Protein AF-A0A519ZWR8-F1 (afdb_monomer_lite)

Structure (mmCIF, N/CA/C/O backbone):
data_AF-A0A519ZWR8-F1
#
_entry.id   AF-A0A519ZWR8-F1
#
loop_
_atom_site.group_PDB
_atom_site.id
_atom_site.type_symbol
_atom_site.label_atom_id
_atom_site.label_alt_id
_atom_site.label_comp_id
_atom_site.label_asym_id
_atom_site.label_entity_id
_atom_site.label_seq_id
_atom_site.pdbx_PDB_ins_code
_atom_site.Cartn_x
_atom_site.Cartn_y
_atom_site.Cartn_z
_atom_site.occupancy
_atom_site.B_iso_or_equiv
_atom_site.auth_seq_id
_atom_site.auth_comp_id
_atom_site.auth_asym_id
_atom_site.auth_atom_id
_atom_site.pdbx_PDB_model_num
ATOM 1 N N . MET A 1 1 ? 26.045 -20.992 -7.663 1.00 55.59 1 MET A N 1
ATOM 2 C CA . MET A 1 1 ? 26.196 -19.568 -7.277 1.00 55.59 1 MET A CA 1
ATOM 3 C C . MET A 1 1 ? 25.706 -18.660 -8.406 1.00 55.59 1 MET A C 1
ATOM 5 O O . MET A 1 1 ? 26.189 -17.543 -8.560 1.00 55.59 1 MET A O 1
ATOM 9 N N . ASP A 1 2 ? 24.726 -19.117 -9.187 1.00 72.12 2 ASP A N 1
ATOM 10 C CA . ASP A 1 2 ? 24.223 -18.344 -10.318 1.00 72.12 2 ASP A CA 1
ATOM 11 C C . ASP A 1 2 ? 23.382 -17.183 -9.780 1.00 72.12 2 ASP A C 1
ATOM 13 O O . ASP A 1 2 ? 22.627 -17.352 -8.825 1.00 72.12 2 ASP A O 1
ATOM 17 N N . GLY A 1 3 ? 23.575 -15.988 -10.337 1.00 85.38 3 GLY A N 1
ATOM 18 C CA . GLY A 1 3 ? 22.871 -14.774 -9.916 1.00 85.38 3 GLY A CA 1
ATOM 19 C C . GLY A 1 3 ? 23.547 -13.949 -8.815 1.00 85.38 3 GLY A C 1
ATOM 20 O O . GLY A 1 3 ? 23.213 -12.778 -8.696 1.00 85.38 3 GLY A O 1
ATOM 21 N N . LEU A 1 4 ? 24.554 -14.466 -8.090 1.00 93.31 4 LEU A N 1
ATOM 22 C CA . LEU A 1 4 ? 25.198 -13.724 -6.984 1.00 93.31 4 LEU A CA 1
ATOM 23 C C . LEU A 1 4 ? 25.781 -12.370 -7.427 1.00 93.31 4 LEU A C 1
ATOM 25 O O . LEU A 1 4 ? 25.628 -11.368 -6.736 1.00 93.31 4 LEU A O 1
ATOM 29 N N . ILE A 1 5 ? 26.425 -12.332 -8.599 1.00 96.56 5 ILE A N 1
ATOM 30 C CA . ILE A 1 5 ? 26.967 -11.088 -9.166 1.00 96.56 5 ILE A CA 1
ATOM 31 C C . ILE A 1 5 ? 25.835 -10.093 -9.447 1.00 96.56 5 ILE A C 1
ATOM 33 O O . ILE A 1 5 ? 25.962 -8.920 -9.112 1.00 96.56 5 ILE A O 1
ATOM 37 N N . PHE A 1 6 ? 24.730 -10.563 -10.033 1.00 97.50 6 PHE A N 1
ATOM 38 C CA . PHE A 1 6 ? 23.581 -9.718 -10.341 1.00 97.50 6 PHE A CA 1
ATOM 39 C C . PHE A 1 6 ? 22.963 -9.147 -9.065 1.00 97.50 6 PHE A C 1
ATOM 41 O O . PHE A 1 6 ? 22.801 -7.935 -8.965 1.00 97.50 6 PHE A O 1
ATOM 48 N N . THR A 1 7 ? 22.713 -9.997 -8.066 1.00 96.94 7 THR A N 1
ATOM 49 C CA . THR A 1 7 ? 22.191 -9.582 -6.760 1.00 96.94 7 THR A CA 1
ATOM 50 C C . THR A 1 7 ? 23.096 -8.545 -6.101 1.00 96.94 7 THR A C 1
ATOM 52 O O . THR A 1 7 ? 22.607 -7.515 -5.665 1.00 96.94 7 THR A O 1
ATOM 55 N N . ASN A 1 8 ? 24.419 -8.733 -6.099 1.00 97.88 8 ASN A N 1
ATOM 56 C CA . ASN A 1 8 ? 25.327 -7.746 -5.506 1.00 97.88 8 ASN A CA 1
ATOM 57 C C . ASN A 1 8 ? 25.254 -6.377 -6.198 1.00 97.88 8 ASN A C 1
ATOM 59 O O . ASN A 1 8 ? 25.349 -5.352 -5.529 1.00 97.88 8 ASN A O 1
ATOM 63 N N . VAL A 1 9 ? 25.092 -6.342 -7.525 1.00 98.38 9 VAL A N 1
ATOM 64 C CA . VAL A 1 9 ? 24.930 -5.071 -8.246 1.00 98.38 9 VAL A CA 1
ATOM 65 C C . VAL A 1 9 ? 23.550 -4.460 -7.994 1.00 98.38 9 VAL A C 1
ATOM 67 O O . VAL A 1 9 ? 23.476 -3.248 -7.817 1.00 98.38 9 VAL A O 1
ATOM 70 N N . HIS A 1 10 ? 22.485 -5.264 -7.915 1.00 98.25 10 HIS A N 1
ATOM 71 C CA . HIS A 1 10 ? 21.140 -4.814 -7.517 1.00 98.25 10 HIS A CA 1
ATOM 72 C C . HIS A 1 10 ? 21.173 -4.124 -6.149 1.00 98.25 10 HIS A C 1
ATOM 74 O O . HIS A 1 10 ? 20.810 -2.955 -6.035 1.00 98.25 10 HIS A O 1
ATOM 80 N N . GLU A 1 11 ? 21.722 -4.795 -5.136 1.00 97.75 11 GLU A N 1
ATOM 81 C CA . GLU A 1 11 ? 21.858 -4.224 -3.791 1.00 97.75 11 GLU A CA 1
ATOM 82 C C . GLU A 1 11 ? 22.776 -2.996 -3.777 1.00 97.75 11 GLU A C 1
ATOM 84 O O . GLU A 1 11 ? 22.524 -2.024 -3.064 1.00 97.75 11 GLU A O 1
ATOM 89 N N . TYR A 1 12 ? 23.825 -2.980 -4.605 1.00 98.06 12 TYR A N 1
ATOM 90 C CA . TYR A 1 12 ? 24.669 -1.798 -4.747 1.00 98.06 12 TYR A CA 1
ATOM 91 C C . TYR A 1 12 ? 23.888 -0.599 -5.297 1.00 98.06 12 TYR A C 1
ATOM 93 O O . TYR A 1 12 ? 24.076 0.510 -4.799 1.00 98.06 12 TYR A O 1
ATOM 101 N N . VAL A 1 13 ? 22.978 -0.785 -6.258 1.00 98.25 13 VAL A N 1
ATOM 102 C CA . VAL A 1 13 ? 22.126 0.309 -6.756 1.00 98.25 13 VAL A CA 1
ATOM 103 C C . VAL A 1 13 ? 21.272 0.906 -5.634 1.00 98.25 13 VAL A C 1
ATOM 105 O O . VAL A 1 13 ? 21.166 2.131 -5.557 1.00 98.25 13 VAL A O 1
ATOM 108 N N . HIS A 1 14 ? 20.743 0.091 -4.717 1.00 97.81 14 HIS A N 1
ATOM 109 C CA . HIS A 1 14 ? 20.006 0.595 -3.552 1.00 97.81 14 HIS A CA 1
ATOM 110 C C . HIS A 1 14 ? 20.842 1.531 -2.672 1.00 97.81 14 HIS A C 1
ATOM 112 O O . HIS A 1 14 ? 20.313 2.511 -2.153 1.00 97.81 14 HIS A O 1
ATOM 118 N N . THR A 1 15 ? 22.157 1.311 -2.563 1.00 96.88 15 THR A N 1
ATOM 119 C CA . THR A 1 15 ? 23.053 2.221 -1.817 1.00 96.88 15 THR A CA 1
ATOM 120 C C . THR A 1 15 ? 23.235 3.588 -2.478 1.00 96.88 15 THR A C 1
ATOM 122 O O . THR A 1 15 ? 23.729 4.516 -1.842 1.00 96.88 15 THR A O 1
ATOM 125 N N . GLN A 1 16 ? 22.867 3.710 -3.754 1.00 97.31 16 GLN A N 1
ATOM 126 C CA . GLN A 1 16 ? 22.946 4.960 -4.502 1.00 97.31 16 GLN A CA 1
ATOM 127 C C . GLN A 1 16 ? 21.620 5.735 -4.457 1.00 97.31 16 GLN A C 1
ATOM 129 O O . GLN A 1 16 ? 21.624 6.951 -4.634 1.00 97.31 16 GLN A O 1
ATOM 134 N N . GLN A 1 17 ? 20.491 5.060 -4.213 1.00 96.31 17 GLN A N 1
ATOM 135 C CA . GLN A 1 17 ? 19.174 5.692 -4.103 1.00 96.31 17 GLN A CA 1
ATOM 136 C C . GLN A 1 17 ? 19.043 6.511 -2.808 1.00 96.31 17 GLN A C 1
ATOM 138 O O . GLN A 1 17 ? 19.613 6.174 -1.772 1.00 96.31 17 GLN A O 1
ATOM 143 N N . LYS A 1 18 ? 18.234 7.579 -2.837 1.00 92.56 18 LYS A N 1
ATOM 144 C CA . LYS A 1 18 ? 17.991 8.444 -1.661 1.00 92.56 18 LYS A CA 1
ATOM 145 C C . LYS A 1 18 ? 17.280 7.749 -0.495 1.00 92.56 18 LYS A C 1
ATOM 147 O O . LYS A 1 18 ? 17.370 8.210 0.639 1.00 92.56 18 LYS A O 1
ATOM 152 N N . THR A 1 19 ? 16.538 6.683 -0.774 1.00 91.06 19 THR A N 1
ATOM 153 C CA . THR A 1 19 ? 15.853 5.844 0.212 1.00 91.06 19 THR A CA 1
ATOM 154 C C . THR A 1 19 ? 15.776 4.417 -0.317 1.00 91.06 19 THR A C 1
ATOM 156 O O . THR A 1 19 ? 15.793 4.203 -1.527 1.00 91.06 19 THR A O 1
ATOM 159 N N . THR A 1 20 ? 15.647 3.452 0.587 1.00 87.44 20 THR A N 1
ATOM 160 C CA . THR A 1 20 ? 15.378 2.039 0.279 1.00 87.44 20 THR A CA 1
ATOM 161 C C . THR A 1 20 ? 13.999 1.585 0.766 1.00 87.44 20 THR A C 1
ATOM 163 O O . THR A 1 20 ? 13.600 0.446 0.531 1.00 87.44 20 THR A O 1
ATOM 166 N N . ILE A 1 21 ? 13.257 2.477 1.433 1.00 89.44 21 ILE A N 1
ATOM 167 C CA . ILE A 1 21 ? 11.946 2.201 2.024 1.00 89.44 21 ILE A CA 1
ATOM 168 C C . ILE A 1 21 ? 10.908 3.116 1.377 1.00 89.44 21 ILE A C 1
ATOM 170 O O . ILE A 1 21 ? 11.025 4.346 1.443 1.00 89.44 21 ILE A O 1
ATOM 174 N N . GLY A 1 22 ? 9.893 2.508 0.766 1.00 91.00 22 GLY A N 1
ATOM 175 C CA . GLY A 1 22 ? 8.743 3.187 0.183 1.00 91.00 22 GLY A CA 1
ATOM 176 C C . GLY A 1 22 ? 7.509 3.173 1.086 1.00 91.00 22 GLY A C 1
ATOM 177 O O . GLY A 1 22 ? 7.164 2.151 1.675 1.00 91.00 22 GLY A O 1
ATOM 178 N N . ASN A 1 23 ? 6.798 4.301 1.142 1.00 90.38 23 ASN A N 1
ATOM 179 C CA . ASN A 1 23 ? 5.572 4.449 1.941 1.00 90.38 23 ASN A CA 1
ATOM 180 C C . ASN A 1 23 ? 4.336 3.764 1.325 1.00 90.38 23 ASN A C 1
ATOM 182 O O . ASN A 1 23 ? 3.369 3.475 2.028 1.00 90.38 23 ASN A O 1
ATOM 186 N N . THR A 1 24 ? 4.352 3.520 0.013 1.00 95.00 24 THR A N 1
ATOM 187 C CA . THR A 1 24 ? 3.265 2.862 -0.727 1.00 95.00 24 THR A CA 1
ATOM 188 C C . THR A 1 24 ? 3.807 1.725 -1.576 1.00 95.00 24 THR A C 1
ATOM 190 O O . THR A 1 24 ? 5.002 1.690 -1.891 1.00 95.00 24 THR A O 1
ATOM 193 N N . LEU A 1 25 ? 2.925 0.817 -1.993 1.00 97.12 25 LEU A N 1
ATOM 194 C CA . LEU A 1 25 ? 3.266 -0.264 -2.909 1.00 97.12 25 LEU A CA 1
ATOM 195 C C . LEU A 1 25 ? 3.928 0.259 -4.185 1.00 97.12 25 LEU A C 1
ATOM 197 O O . LEU A 1 25 ? 4.975 -0.252 -4.575 1.00 97.12 25 LEU A O 1
ATOM 201 N N . LEU A 1 26 ? 3.369 1.301 -4.801 1.00 98.12 26 LEU A N 1
ATOM 202 C CA . LEU A 1 26 ? 3.938 1.921 -5.995 1.00 98.12 26 LEU A CA 1
ATOM 203 C C . LEU A 1 26 ? 5.363 2.416 -5.742 1.00 98.12 26 LEU A C 1
ATOM 205 O O . LEU A 1 26 ? 6.251 2.150 -6.547 1.00 98.12 26 LEU A O 1
ATOM 209 N N . THR A 1 27 ? 5.595 3.078 -4.609 1.00 97.75 27 THR A N 1
ATOM 210 C CA . THR A 1 27 ? 6.921 3.567 -4.224 1.00 97.75 27 THR A CA 1
ATOM 211 C C . THR A 1 27 ? 7.937 2.431 -4.119 1.00 97.75 27 THR A C 1
ATOM 213 O O . THR A 1 27 ? 8.984 2.489 -4.765 1.00 97.75 27 THR A O 1
ATOM 216 N N . GLN A 1 28 ? 7.624 1.391 -3.338 1.00 98.00 28 GLN A N 1
ATOM 217 C CA . GLN A 1 28 ? 8.543 0.269 -3.124 1.00 98.00 28 GLN A CA 1
ATOM 218 C C . GLN A 1 28 ? 8.824 -0.473 -4.433 1.00 98.00 28 GLN A C 1
ATOM 220 O O . GLN A 1 28 ? 9.959 -0.830 -4.726 1.00 98.00 28 GLN A O 1
ATOM 225 N N . VAL A 1 29 ? 7.798 -0.661 -5.259 1.00 98.44 29 VAL A N 1
ATOM 226 C CA . VAL A 1 29 ? 7.923 -1.350 -6.541 1.00 98.44 29 VAL A CA 1
ATOM 227 C C . VAL A 1 29 ? 8.843 -0.600 -7.504 1.00 98.44 29 VAL A C 1
ATOM 229 O O . VAL A 1 29 ? 9.681 -1.229 -8.145 1.00 98.44 29 VAL A O 1
ATOM 232 N N . VAL A 1 30 ? 8.748 0.729 -7.602 1.00 98.50 30 VAL A N 1
ATOM 233 C CA . VAL A 1 30 ? 9.652 1.495 -8.477 1.00 98.50 30 VAL A CA 1
ATOM 234 C C . VAL A 1 30 ? 11.088 1.489 -7.939 1.00 98.50 30 VAL A C 1
ATOM 236 O O . VAL A 1 30 ? 12.010 1.367 -8.742 1.00 98.50 30 VAL A O 1
ATOM 239 N N . LEU A 1 31 ? 11.293 1.538 -6.615 1.00 98.00 31 LEU A N 1
ATOM 240 C CA . LEU A 1 31 ? 12.623 1.395 -6.000 1.00 98.00 31 LEU A CA 1
ATOM 241 C C . LEU A 1 31 ? 13.314 0.092 -6.430 1.00 98.00 31 LEU A C 1
ATOM 243 O O . LEU A 1 31 ? 14.430 0.137 -6.951 1.00 98.00 31 LEU A O 1
ATOM 247 N N . GLU A 1 32 ? 12.626 -1.040 -6.263 1.00 98.38 32 GLU A N 1
ATOM 248 C CA . GLU A 1 32 ? 13.102 -2.372 -6.671 1.00 98.38 32 GLU A CA 1
ATOM 249 C C . GLU A 1 32 ? 13.310 -2.456 -8.189 1.00 98.38 32 GLU A C 1
ATOM 251 O O . GLU A 1 32 ? 14.299 -3.004 -8.673 1.00 98.38 32 GLU A O 1
ATOM 256 N N . GLY A 1 33 ? 12.406 -1.849 -8.960 1.00 98.50 33 GLY A N 1
ATOM 257 C CA . GLY A 1 33 ? 12.487 -1.792 -10.416 1.00 98.50 33 GLY A CA 1
ATOM 258 C C . GLY A 1 33 ? 13.715 -1.059 -10.951 1.00 98.50 33 GLY A C 1
ATOM 259 O O . GLY A 1 33 ? 14.295 -1.479 -11.955 1.00 98.50 33 GLY A O 1
ATOM 260 N N . VAL A 1 34 ? 14.121 0.027 -10.290 1.00 98.62 34 VAL A N 1
ATOM 261 C CA . VAL A 1 34 ? 15.342 0.765 -10.634 1.00 98.62 34 VAL A CA 1
ATOM 262 C C . VAL A 1 34 ? 16.578 -0.075 -10.347 1.00 98.62 34 VAL A C 1
ATOM 264 O O . VAL A 1 34 ? 17.445 -0.165 -11.217 1.00 98.62 34 VAL A O 1
ATOM 267 N N . ALA A 1 35 ? 16.654 -0.714 -9.180 1.00 98.50 35 ALA A N 1
ATOM 268 C CA . ALA A 1 35 ? 17.772 -1.589 -8.841 1.00 98.50 35 ALA A CA 1
ATOM 269 C C . ALA A 1 35 ? 17.920 -2.741 -9.844 1.00 98.50 35 ALA A C 1
ATOM 271 O O . ALA A 1 35 ? 19.002 -2.936 -10.408 1.00 98.50 35 ALA A O 1
ATOM 272 N N . GLU A 1 36 ? 16.807 -3.387 -10.186 1.00 98.56 36 GLU A N 1
ATOM 273 C CA . GLU A 1 36 ? 16.766 -4.491 -11.141 1.00 98.56 36 GLU A CA 1
ATOM 274 C C . GLU A 1 36 ? 17.220 -4.049 -12.546 1.00 98.56 36 GLU A C 1
ATOM 276 O O . GLU A 1 36 ? 18.077 -4.677 -13.176 1.00 98.56 36 GLU A O 1
ATOM 281 N N . LEU A 1 37 ? 16.677 -2.934 -13.052 1.00 98.69 37 LEU A N 1
ATOM 282 C CA . LEU A 1 37 ? 17.008 -2.431 -14.386 1.00 98.69 37 LEU A CA 1
ATOM 283 C C . LEU A 1 37 ? 18.459 -1.953 -14.476 1.00 98.69 37 LEU A C 1
ATOM 285 O O . LEU A 1 37 ? 19.142 -2.228 -15.467 1.00 98.69 37 LEU A O 1
ATOM 289 N N . LEU A 1 38 ? 18.931 -1.188 -13.491 1.00 98.62 38 LEU A N 1
ATOM 290 C CA . LEU A 1 38 ? 20.277 -0.623 -13.530 1.00 98.62 38 LEU A CA 1
ATOM 291 C C . LEU A 1 38 ? 21.347 -1.699 -13.338 1.00 98.62 38 LEU A C 1
ATOM 293 O O . LEU A 1 38 ? 22.398 -1.596 -13.975 1.00 98.62 38 LEU A O 1
ATOM 297 N N . ALA A 1 39 ? 21.064 -2.765 -12.583 1.00 98.56 39 ALA A N 1
ATOM 298 C CA . ALA A 1 39 ? 21.919 -3.948 -12.536 1.00 98.56 39 ALA A CA 1
ATOM 299 C C . ALA A 1 39 ? 22.045 -4.617 -13.915 1.00 98.56 39 ALA A C 1
ATOM 301 O O . ALA A 1 39 ? 23.164 -4.863 -14.375 1.00 98.56 39 ALA A O 1
ATOM 302 N N . GLU A 1 40 ? 20.930 -4.808 -14.633 1.00 98.06 40 GLU A N 1
ATOM 303 C CA . GLU A 1 40 ? 20.940 -5.309 -16.017 1.00 98.06 40 GLU A CA 1
ATOM 304 C C . GLU A 1 40 ? 21.788 -4.413 -16.938 1.00 98.06 40 GLU A C 1
ATOM 306 O O . GLU A 1 40 ? 22.595 -4.915 -17.727 1.00 98.06 40 GLU A O 1
ATOM 311 N N . LYS A 1 41 ? 21.653 -3.081 -16.847 1.00 98.06 41 LYS A N 1
ATOM 312 C CA . LYS A 1 41 ? 22.417 -2.158 -17.710 1.00 98.06 41 LYS A CA 1
ATOM 313 C C . LYS A 1 41 ? 23.902 -2.115 -17.368 1.00 98.06 41 LYS A C 1
ATOM 315 O O . LYS A 1 41 ? 24.719 -2.041 -18.287 1.00 98.06 41 LYS A O 1
ATOM 320 N N . ALA A 1 42 ? 24.254 -2.172 -16.088 1.00 98.00 42 ALA A N 1
ATOM 321 C CA . ALA A 1 42 ? 25.641 -2.161 -15.637 1.00 98.00 42 ALA A CA 1
ATOM 322 C C . ALA A 1 42 ? 26.378 -3.446 -16.039 1.00 98.00 42 ALA A C 1
ATOM 324 O O . ALA A 1 42 ? 27.491 -3.385 -16.562 1.00 98.00 42 ALA A O 1
ATOM 325 N N . LEU A 1 43 ? 25.738 -4.602 -15.845 1.00 97.62 43 LEU A N 1
ATOM 326 C CA . LEU A 1 43 ? 26.332 -5.910 -16.125 1.00 97.62 43 LEU A CA 1
ATOM 327 C C . LEU A 1 43 ? 26.185 -6.352 -17.584 1.00 97.62 43 LEU A C 1
ATOM 329 O O . LEU A 1 43 ? 26.900 -7.253 -18.015 1.00 97.62 43 LEU A O 1
ATOM 333 N N . LYS A 1 44 ? 25.288 -5.721 -18.353 1.00 97.25 44 LYS A N 1
ATOM 334 C CA . LYS A 1 44 ? 24.941 -6.103 -19.734 1.00 97.25 44 LYS A CA 1
ATOM 335 C C . LYS A 1 44 ? 24.446 -7.552 -19.839 1.00 97.25 44 LYS A C 1
ATOM 337 O O . LYS A 1 44 ? 24.708 -8.232 -20.829 1.00 97.25 44 LYS A O 1
ATOM 342 N N . VAL A 1 45 ? 23.715 -8.009 -18.826 1.00 96.19 45 VAL A N 1
ATOM 343 C CA . VAL A 1 45 ? 23.080 -9.333 -18.770 1.00 96.19 45 VAL A CA 1
ATOM 344 C C . VAL A 1 45 ? 21.622 -9.169 -18.387 1.00 96.19 45 VAL A C 1
ATOM 346 O O . VAL A 1 45 ? 21.301 -8.293 -17.591 1.00 96.19 45 VAL A O 1
ATOM 349 N N . SER A 1 46 ? 20.745 -10.014 -18.924 1.00 95.44 46 SER A N 1
ATOM 350 C CA . SER A 1 46 ? 19.346 -10.037 -18.497 1.00 95.44 46 SER A CA 1
ATOM 351 C C . SER A 1 46 ? 19.224 -10.389 -17.018 1.00 95.44 46 SER A C 1
ATOM 353 O O . SER A 1 46 ? 20.016 -11.178 -16.497 1.00 95.44 46 SER A O 1
ATOM 355 N N . SER A 1 47 ? 18.196 -9.841 -16.373 1.00 96.56 47 SER A N 1
ATOM 356 C CA . SER A 1 47 ? 17.826 -10.248 -15.022 1.00 96.56 47 SER A CA 1
ATOM 357 C C . SER A 1 47 ? 17.660 -11.778 -14.922 1.00 96.56 47 SER A C 1
ATOM 359 O O . SER A 1 47 ? 16.943 -12.366 -15.740 1.00 96.56 47 SER A O 1
ATOM 361 N N . PRO A 1 48 ? 18.288 -12.436 -13.927 1.00 96.19 48 PRO A N 1
ATOM 362 C CA . PRO A 1 48 ? 18.095 -13.860 -13.661 1.00 96.19 48 PRO A CA 1
ATOM 363 C C . PRO A 1 48 ? 16.768 -14.144 -12.939 1.00 96.19 48 PRO A C 1
ATOM 365 O O . PRO A 1 48 ? 16.399 -15.306 -12.762 1.00 96.19 48 PRO A O 1
ATOM 368 N N . ASN A 1 49 ? 16.058 -13.103 -12.499 1.00 95.88 49 ASN A N 1
ATOM 369 C CA . ASN A 1 49 ? 14.862 -13.220 -11.686 1.00 95.88 49 ASN A CA 1
ATOM 370 C C . ASN A 1 49 ? 13.659 -13.671 -12.545 1.00 95.88 49 ASN A C 1
ATOM 372 O O . ASN A 1 49 ? 13.237 -12.953 -13.461 1.00 95.88 49 ASN A O 1
ATOM 376 N N . PRO A 1 50 ? 13.057 -14.849 -12.273 1.00 96.81 50 PRO A N 1
ATOM 377 C CA . PRO A 1 50 ? 12.046 -15.449 -13.148 1.00 96.81 50 PRO A CA 1
ATOM 378 C C . PRO A 1 50 ? 10.772 -14.606 -13.272 1.00 96.81 50 PRO A C 1
ATOM 380 O O . PRO A 1 50 ? 10.108 -14.637 -14.312 1.00 96.81 50 PRO A O 1
ATOM 383 N N . GLN A 1 51 ? 10.441 -13.821 -12.244 1.00 97.44 51 GLN A N 1
ATOM 384 C CA . GLN A 1 51 ? 9.300 -12.912 -12.256 1.00 97.44 51 GLN A CA 1
ATOM 385 C C . GLN A 1 51 ? 9.403 -11.850 -13.359 1.00 97.44 51 GLN A C 1
ATOM 387 O O . GLN A 1 51 ? 8.370 -11.452 -13.894 1.00 97.44 51 GLN A O 1
ATOM 392 N N . ILE A 1 52 ? 10.616 -11.442 -13.762 1.00 98.31 52 ILE A N 1
ATOM 393 C CA . ILE A 1 52 ? 10.819 -10.443 -14.821 1.00 98.31 52 ILE A CA 1
ATOM 394 C C . ILE A 1 52 ? 10.400 -11.015 -16.178 1.00 98.31 52 ILE A C 1
ATOM 396 O O . ILE A 1 52 ? 9.576 -10.427 -16.880 1.00 98.31 52 ILE A O 1
ATOM 400 N N . ALA A 1 53 ? 10.907 -12.199 -16.533 1.00 97.94 53 ALA A N 1
ATOM 401 C CA . ALA A 1 53 ? 10.553 -12.870 -17.784 1.00 97.94 53 ALA A CA 1
ATOM 402 C C . ALA A 1 53 ? 9.071 -13.279 -17.819 1.00 97.94 53 ALA A C 1
ATOM 404 O O . ALA A 1 53 ? 8.390 -13.072 -18.826 1.00 97.94 53 ALA A O 1
ATOM 405 N N . PHE A 1 54 ? 8.550 -13.809 -16.708 1.00 98.50 54 PHE A N 1
ATOM 406 C CA . PHE A 1 54 ? 7.133 -14.152 -16.575 1.00 98.50 54 PHE A CA 1
ATOM 407 C C . PHE A 1 54 ? 6.237 -12.928 -16.775 1.00 98.50 54 PHE A C 1
ATOM 409 O O . PHE A 1 54 ? 5.243 -12.986 -17.507 1.00 98.50 54 PHE A O 1
ATOM 416 N N . GLY A 1 55 ? 6.602 -11.812 -16.146 1.00 98.19 55 GLY A N 1
ATOM 417 C CA . GLY A 1 55 ? 5.843 -10.580 -16.206 1.00 98.19 55 GLY A CA 1
ATOM 418 C C . GLY A 1 55 ? 5.739 -10.016 -17.615 1.00 98.19 55 GLY A C 1
ATOM 419 O O . GLY A 1 55 ? 4.636 -9.679 -18.040 1.00 98.19 55 GLY A O 1
ATOM 420 N N . LYS A 1 56 ? 6.831 -10.040 -18.393 1.00 98.00 56 LYS A N 1
ATOM 421 C CA . LYS A 1 56 ? 6.835 -9.590 -19.799 1.00 98.00 56 LYS A CA 1
ATOM 422 C C . LYS A 1 56 ? 5.781 -10.313 -20.649 1.00 98.00 56 LYS A C 1
ATOM 424 O O . LYS A 1 56 ? 5.162 -9.702 -21.515 1.00 98.00 56 LYS A O 1
ATOM 429 N N . VAL A 1 57 ? 5.530 -11.597 -20.379 1.00 98.25 57 VAL A N 1
ATOM 430 C CA . VAL A 1 57 ? 4.521 -12.411 -21.087 1.00 98.25 57 VAL A CA 1
ATOM 431 C C . VAL A 1 57 ? 3.096 -12.147 -20.583 1.00 98.25 57 VAL A C 1
ATOM 433 O O . VAL A 1 57 ? 2.126 -12.333 -21.320 1.00 98.25 57 VAL A O 1
ATOM 436 N N . LYS A 1 58 ? 2.938 -11.741 -19.320 1.00 98.19 58 LYS A N 1
ATOM 437 C CA . LYS A 1 58 ? 1.640 -11.600 -18.634 1.00 98.19 58 LYS A CA 1
ATOM 438 C C . LYS A 1 58 ? 1.287 -10.151 -18.277 1.00 98.19 58 LYS A C 1
ATOM 440 O O . LYS A 1 58 ? 0.356 -9.940 -17.497 1.00 98.19 58 LYS A O 1
ATOM 445 N N . ASP A 1 59 ? 1.977 -9.181 -18.877 1.00 98.31 59 ASP A N 1
ATOM 446 C CA . ASP A 1 59 ? 1.954 -7.761 -18.507 1.00 98.31 59 ASP A CA 1
ATOM 447 C C . ASP A 1 59 ? 0.540 -7.213 -18.321 1.00 98.31 59 ASP A C 1
ATOM 449 O O . ASP A 1 59 ? 0.204 -6.727 -17.248 1.00 98.31 59 ASP A O 1
ATOM 453 N N . ALA A 1 60 ? -0.328 -7.391 -19.322 1.00 98.00 60 ALA A N 1
ATOM 454 C CA . ALA A 1 60 ? -1.683 -6.850 -19.290 1.00 98.00 60 ALA A CA 1
ATOM 455 C C . ALA A 1 60 ? -2.495 -7.325 -18.070 1.00 98.00 60 ALA A C 1
ATOM 457 O O . ALA A 1 60 ? -3.195 -6.527 -17.448 1.00 98.00 60 ALA A O 1
ATOM 458 N N . LYS A 1 61 ? -2.385 -8.610 -17.695 1.00 97.94 61 LYS A N 1
ATOM 459 C CA . LYS A 1 61 ? -3.112 -9.163 -16.540 1.00 97.94 61 LYS A CA 1
ATOM 460 C C . LYS A 1 61 ? -2.516 -8.663 -15.223 1.00 97.94 61 LYS A C 1
ATOM 462 O O . LYS A 1 61 ? -3.258 -8.310 -14.312 1.00 97.94 61 LYS A O 1
ATOM 467 N N . ILE A 1 62 ? -1.188 -8.638 -15.132 1.00 98.44 62 ILE A N 1
ATOM 468 C CA . ILE A 1 62 ? -0.466 -8.193 -13.934 1.00 98.44 62 ILE A CA 1
ATOM 469 C C . ILE A 1 62 ? -0.745 -6.714 -13.682 1.00 98.44 62 ILE A C 1
ATOM 471 O O . ILE A 1 62 ? -1.169 -6.345 -12.592 1.00 98.44 62 ILE A O 1
ATOM 475 N N . LYS A 1 63 ? -0.606 -5.881 -14.711 1.00 98.25 63 LYS A N 1
ATOM 476 C CA . LYS A 1 63 ? -0.877 -4.449 -14.646 1.00 98.25 63 LYS A CA 1
ATOM 477 C C . LYS A 1 63 ? -2.310 -4.157 -14.196 1.00 98.25 63 LYS A C 1
ATOM 479 O O . LYS A 1 63 ? -2.494 -3.373 -13.275 1.00 98.25 63 LYS A O 1
ATOM 484 N N . ALA A 1 64 ? -3.312 -4.836 -14.760 1.00 96.94 64 ALA A N 1
ATOM 485 C CA . ALA A 1 64 ? -4.711 -4.655 -14.357 1.00 96.94 64 ALA A CA 1
ATOM 486 C C . ALA A 1 64 ? -4.983 -5.044 -12.888 1.00 96.94 64 ALA A C 1
ATOM 488 O O . ALA A 1 64 ? -5.866 -4.482 -12.238 1.00 96.94 64 ALA A O 1
ATOM 489 N N . ALA A 1 65 ? -4.244 -6.013 -12.339 1.00 96.06 65 ALA A N 1
ATOM 490 C CA . ALA A 1 65 ? -4.310 -6.308 -10.912 1.00 96.06 65 ALA A CA 1
ATOM 491 C C . ALA A 1 65 ? -3.603 -5.237 -10.077 1.00 96.06 65 ALA A C 1
ATOM 493 O O . ALA A 1 65 ? -4.175 -4.754 -9.104 1.00 96.06 65 ALA A O 1
ATOM 494 N N . PHE A 1 66 ? -2.416 -4.811 -10.503 1.00 97.69 66 PHE A N 1
ATOM 495 C CA . PHE A 1 66 ? -1.604 -3.825 -9.799 1.00 97.69 66 PHE A CA 1
ATOM 496 C C . PHE A 1 66 ? -2.291 -2.463 -9.676 1.00 97.69 66 PHE A C 1
ATOM 498 O O . PHE A 1 66 ? -2.271 -1.855 -8.609 1.00 97.69 66 PHE A O 1
ATOM 505 N N . GLU A 1 67 ? -2.974 -2.015 -10.733 1.00 96.69 67 GLU A N 1
ATOM 506 C CA . GLU A 1 67 ? -3.726 -0.751 -10.770 1.00 96.69 67 GLU A CA 1
ATOM 507 C C . GLU A 1 67 ? -4.743 -0.611 -9.621 1.00 96.69 67 GLU A C 1
ATOM 509 O O . GLU A 1 67 ? -5.058 0.506 -9.217 1.00 96.69 67 GLU A O 1
ATOM 514 N N . ARG A 1 68 ? -5.241 -1.729 -9.071 1.00 93.44 68 ARG A N 1
ATOM 515 C CA . ARG A 1 68 ? -6.212 -1.746 -7.964 1.00 93.44 68 ARG A CA 1
ATOM 516 C C . ARG A 1 68 ? -5.576 -1.571 -6.586 1.00 93.44 68 ARG A C 1
ATOM 518 O O . ARG A 1 68 ? -6.281 -1.250 -5.635 1.00 93.44 68 ARG A O 1
ATOM 525 N N . GLU A 1 69 ? -4.274 -1.803 -6.466 1.00 94.69 69 GLU A N 1
ATOM 526 C CA . GLU A 1 69 ? -3.580 -1.890 -5.179 1.00 94.69 69 GLU A CA 1
ATOM 527 C C . GLU A 1 69 ? -2.388 -0.940 -5.063 1.00 94.69 69 GLU A C 1
ATOM 529 O O . GLU A 1 69 ? -1.904 -0.739 -3.957 1.00 94.69 69 GLU A O 1
ATOM 534 N N . MET A 1 70 ? -1.905 -0.338 -6.153 1.00 96.56 70 MET A N 1
ATOM 535 C CA . MET A 1 70 ? -0.620 0.375 -6.165 1.00 96.56 70 MET A CA 1
ATOM 536 C C . MET A 1 70 ? -0.507 1.542 -5.170 1.00 96.56 70 MET A C 1
ATOM 538 O O . MET A 1 70 ? 0.588 1.845 -4.713 1.00 96.56 70 MET A O 1
ATOM 542 N N . PHE A 1 71 ? -1.621 2.157 -4.771 1.00 96.56 71 PHE A N 1
ATOM 543 C CA . PHE A 1 71 ? -1.641 3.212 -3.746 1.00 96.56 71 PHE A CA 1
ATOM 544 C C . PHE A 1 71 ? -1.830 2.691 -2.311 1.00 96.56 71 PHE A C 1
ATOM 546 O O . PHE A 1 71 ? -1.898 3.469 -1.365 1.00 96.56 71 PHE A O 1
ATOM 553 N N . SER A 1 72 ? -1.902 1.374 -2.130 1.00 94.06 72 SER A N 1
ATOM 554 C CA . SER A 1 72 ? -1.984 0.720 -0.828 1.00 94.06 72 SER A CA 1
ATOM 555 C C . SER A 1 72 ? -0.661 0.801 -0.075 1.00 94.06 72 SER A C 1
ATOM 557 O O . SER A 1 72 ? 0.417 0.716 -0.661 1.00 94.06 72 SER A O 1
ATOM 559 N N . SER A 1 73 ? -0.746 0.847 1.252 1.00 90.25 73 SER A N 1
ATOM 560 C CA . SER A 1 73 ? 0.384 0.636 2.165 1.00 90.25 73 SER A CA 1
ATOM 561 C C . SER A 1 73 ? 0.801 -0.843 2.275 1.00 90.25 73 SER A C 1
ATOM 563 O O . SER A 1 73 ? 1.763 -1.180 2.960 1.00 90.25 73 SER A O 1
ATOM 565 N N . SER A 1 74 ? 0.075 -1.763 1.628 1.00 89.19 74 SER A N 1
ATOM 566 C CA . SER A 1 74 ? 0.333 -3.205 1.695 1.00 89.19 74 SER A CA 1
ATOM 567 C C . SER A 1 74 ? 1.198 -3.713 0.554 1.00 89.19 74 SER A C 1
ATOM 569 O O . SER A 1 74 ? 0.856 -3.545 -0.612 1.00 89.19 74 SER A O 1
ATOM 571 N N . MET A 1 75 ? 2.232 -4.471 0.910 1.00 91.62 75 MET A N 1
ATOM 572 C CA . MET A 1 75 ? 3.117 -5.141 -0.048 1.00 91.62 75 MET A CA 1
ATOM 573 C C . MET A 1 75 ? 2.737 -6.604 -0.310 1.00 91.62 75 MET A C 1
ATOM 575 O O . MET A 1 75 ? 3.221 -7.207 -1.262 1.00 91.62 75 MET A O 1
ATOM 579 N N . ALA A 1 76 ? 1.866 -7.184 0.522 1.00 89.56 76 ALA A N 1
ATOM 580 C CA . ALA A 1 76 ? 1.728 -8.635 0.690 1.00 89.56 76 ALA A CA 1
ATOM 581 C C . ALA A 1 76 ? 1.363 -9.421 -0.585 1.00 89.56 76 ALA A C 1
ATOM 583 O O . ALA A 1 76 ? 1.726 -10.589 -0.715 1.00 89.56 76 ALA A O 1
ATOM 584 N N . ASN A 1 77 ? 0.654 -8.801 -1.530 1.00 91.81 77 ASN A N 1
ATOM 585 C CA . ASN A 1 77 ? 0.271 -9.450 -2.787 1.00 91.81 77 ASN A CA 1
ATOM 586 C C . ASN A 1 77 ? 1.354 -9.361 -3.874 1.00 91.81 77 ASN A C 1
ATOM 588 O O . ASN A 1 77 ? 1.262 -10.068 -4.876 1.00 91.81 77 ASN A O 1
ATOM 592 N N . TRP A 1 78 ? 2.387 -8.540 -3.675 1.00 96.38 78 TRP A N 1
ATOM 593 C CA . TRP A 1 78 ? 3.282 -8.090 -4.744 1.00 96.38 78 TRP A CA 1
ATOM 594 C C . TRP A 1 78 ? 4.762 -8.282 -4.442 1.00 96.38 78 TRP A C 1
ATOM 596 O O . TRP A 1 78 ? 5.522 -8.555 -5.369 1.00 96.38 78 TRP A O 1
ATOM 606 N N . LEU A 1 79 ? 5.164 -8.161 -3.179 1.00 96.25 79 LEU A N 1
ATOM 607 C CA . LEU A 1 79 ? 6.550 -8.269 -2.736 1.00 96.25 79 LEU A CA 1
ATOM 608 C C . LEU A 1 79 ? 6.647 -9.192 -1.522 1.00 96.25 79 LEU A C 1
ATOM 610 O O . LEU A 1 79 ? 5.763 -9.207 -0.661 1.00 96.25 79 LEU A O 1
ATOM 614 N N . TYR A 1 80 ? 7.746 -9.937 -1.464 1.00 93.94 80 TYR A N 1
ATOM 615 C CA . TYR A 1 80 ? 8.096 -10.880 -0.401 1.00 93.94 80 TYR A CA 1
ATOM 616 C C . TYR A 1 80 ? 7.006 -11.932 -0.158 1.00 93.94 80 TYR A C 1
ATOM 618 O O . TYR A 1 80 ? 6.768 -12.364 0.972 1.00 93.94 80 TYR A O 1
ATOM 626 N N . ASN A 1 81 ? 6.315 -12.331 -1.226 1.00 93.94 81 ASN A N 1
ATOM 627 C CA . ASN A 1 81 ? 5.154 -13.206 -1.146 1.00 93.94 81 ASN A CA 1
ATOM 628 C C . ASN A 1 81 ? 5.472 -14.636 -1.610 1.00 93.94 81 ASN A C 1
ATOM 630 O O . ASN A 1 81 ? 6.611 -15.011 -1.893 1.00 93.94 81 ASN A O 1
ATOM 634 N N . SER A 1 82 ? 4.438 -15.476 -1.647 1.00 93.88 82 SER A N 1
ATOM 635 C CA . SER A 1 82 ? 4.544 -16.864 -2.098 1.00 93.88 82 SER A CA 1
ATOM 636 C C . SER A 1 82 ? 3.840 -17.056 -3.446 1.00 93.88 82 SER A C 1
ATOM 638 O O . SER A 1 82 ? 2.930 -16.289 -3.772 1.00 93.88 82 SER A O 1
ATOM 640 N N . PRO A 1 83 ? 4.167 -18.118 -4.210 1.00 94.00 83 PRO A N 1
ATOM 641 C CA . PRO A 1 83 ? 3.440 -18.465 -5.432 1.00 94.00 83 PRO A CA 1
ATOM 642 C C . PRO A 1 83 ? 2.011 -18.976 -5.164 1.00 94.00 83 PRO A C 1
ATOM 644 O O . PRO A 1 83 ? 1.287 -19.298 -6.106 1.00 94.00 83 PRO A O 1
ATOM 647 N N . ASN A 1 84 ? 1.556 -19.042 -3.906 1.00 93.94 84 ASN A N 1
ATOM 648 C CA . ASN A 1 84 ? 0.155 -19.294 -3.577 1.00 93.94 84 ASN A CA 1
ATOM 649 C C . ASN A 1 84 ? -0.702 -18.030 -3.786 1.00 93.94 84 ASN A C 1
ATOM 651 O O . ASN A 1 84 ? -1.289 -17.490 -2.853 1.00 93.94 84 ASN A O 1
ATOM 655 N N . ASN A 1 85 ? -0.737 -17.543 -5.025 1.00 91.94 85 ASN A N 1
ATOM 656 C CA . ASN A 1 85 ? -1.490 -16.371 -5.461 1.00 91.94 85 ASN A CA 1
ATOM 657 C C . ASN A 1 85 ? -2.163 -16.637 -6.825 1.00 91.94 85 ASN A C 1
ATOM 659 O O . ASN A 1 85 ? -2.055 -17.738 -7.379 1.00 91.94 85 ASN A O 1
ATOM 663 N N . GLU A 1 86 ? -2.873 -15.646 -7.369 1.00 92.12 86 GLU A N 1
ATOM 664 C CA . GLU A 1 86 ? -3.629 -15.781 -8.627 1.00 92.12 86 GLU A CA 1
ATOM 665 C C . GLU A 1 86 ? -2.754 -15.966 -9.884 1.00 92.12 86 GLU A C 1
ATOM 667 O O . GLU A 1 86 ? -3.239 -16.424 -10.922 1.00 92.12 86 GLU A O 1
ATOM 672 N N . PHE A 1 87 ? -1.470 -15.613 -9.802 1.00 96.62 87 PHE A N 1
ATOM 673 C CA . PHE A 1 87 ? -0.514 -15.683 -10.907 1.00 96.62 87 PHE A CA 1
ATOM 674 C C . PHE A 1 87 ? 0.371 -16.925 -10.855 1.00 96.62 87 PHE A C 1
ATOM 676 O O . PHE A 1 87 ? 1.015 -17.239 -11.853 1.00 96.62 87 PHE A O 1
ATOM 683 N N . LYS A 1 88 ? 0.413 -17.625 -9.714 1.00 97.06 88 LYS A N 1
ATOM 684 C CA . LYS A 1 88 ? 1.359 -18.723 -9.455 1.00 97.06 88 LYS A CA 1
ATOM 685 C C . LYS A 1 88 ? 2.826 -18.304 -9.625 1.00 97.06 88 LYS A C 1
ATOM 687 O O . LYS A 1 88 ? 3.684 -19.135 -9.900 1.00 97.06 88 LYS A O 1
ATOM 692 N N . MET A 1 89 ? 3.106 -17.015 -9.427 1.00 97.81 89 MET A N 1
ATOM 693 C CA . MET A 1 89 ? 4.437 -16.417 -9.480 1.00 97.81 89 MET A CA 1
ATOM 694 C C . MET A 1 89 ? 4.581 -15.449 -8.314 1.00 97.81 89 MET A C 1
ATOM 696 O O . MET A 1 89 ? 3.700 -14.620 -8.086 1.00 97.81 89 MET A O 1
ATOM 700 N N . ARG A 1 90 ? 5.668 -15.582 -7.560 1.00 97.25 90 ARG A N 1
ATOM 701 C CA . ARG A 1 90 ? 5.974 -14.678 -6.449 1.00 97.25 90 ARG A CA 1
ATOM 702 C C . ARG A 1 90 ? 6.608 -13.381 -6.949 1.00 97.25 90 ARG A C 1
ATOM 704 O O . ARG A 1 90 ? 7.142 -13.342 -8.053 1.00 97.25 90 ARG A O 1
ATOM 711 N N . ASP A 1 91 ? 6.567 -12.354 -6.111 1.00 97.56 91 ASP A N 1
ATOM 712 C CA . ASP A 1 91 ? 7.378 -11.141 -6.232 1.00 97.56 91 ASP A CA 1
ATOM 713 C C . ASP A 1 91 ? 7.178 -10.365 -7.549 1.00 97.56 91 ASP A C 1
ATOM 715 O O . ASP A 1 91 ? 8.082 -9.717 -8.067 1.00 97.56 91 ASP A O 1
ATOM 719 N N . LEU A 1 92 ? 5.961 -10.387 -8.105 1.00 98.50 92 LEU A N 1
ATOM 720 C CA . LEU A 1 92 ? 5.635 -9.682 -9.353 1.00 98.50 92 LEU A CA 1
ATOM 721 C C . LEU A 1 92 ? 5.724 -8.153 -9.249 1.00 98.50 92 LEU A C 1
ATOM 723 O O . LEU A 1 92 ? 5.772 -7.485 -10.282 1.00 98.50 92 LEU A O 1
ATOM 727 N N . GLY A 1 93 ? 5.796 -7.596 -8.038 1.00 98.31 93 GLY A N 1
ATOM 728 C CA . GLY A 1 93 ? 6.119 -6.189 -7.827 1.00 98.31 93 GLY A CA 1
ATOM 729 C C . GLY A 1 93 ? 7.442 -5.808 -8.494 1.00 98.31 93 GLY A C 1
ATOM 730 O O . GLY A 1 93 ? 7.478 -4.820 -9.218 1.00 98.31 93 GLY A O 1
ATOM 731 N N . TYR A 1 94 ? 8.482 -6.645 -8.395 1.00 98.44 94 TYR A N 1
ATOM 732 C CA . TYR A 1 94 ? 9.770 -6.410 -9.068 1.00 98.44 94 TYR A CA 1
ATOM 733 C C . TYR A 1 94 ? 9.605 -6.231 -10.580 1.00 98.44 94 TYR A C 1
ATOM 735 O O . TYR A 1 94 ? 10.195 -5.330 -11.174 1.00 98.44 94 TYR A O 1
ATOM 743 N N . TYR A 1 95 ? 8.749 -7.045 -11.207 1.00 98.81 95 TYR A N 1
ATOM 744 C CA . TYR A 1 95 ? 8.465 -6.911 -12.631 1.00 98.81 95 TYR A CA 1
ATOM 745 C C . TYR A 1 95 ? 7.764 -5.595 -12.968 1.00 98.81 95 TYR A C 1
ATOM 747 O O . TYR A 1 95 ? 8.162 -4.930 -13.920 1.00 98.81 95 TYR A O 1
ATOM 755 N N . VAL A 1 96 ? 6.728 -5.212 -12.219 1.00 98.81 96 VAL A N 1
ATOM 756 C CA . VAL A 1 96 ? 5.989 -3.973 -12.504 1.00 98.81 96 VAL A CA 1
ATOM 757 C C . VAL A 1 96 ? 6.922 -2.765 -12.415 1.00 98.81 96 VAL A C 1
ATOM 759 O O . VAL A 1 96 ? 6.934 -1.919 -13.311 1.00 98.81 96 VAL A O 1
ATOM 762 N N . GLY A 1 97 ? 7.761 -2.723 -11.381 1.00 98.75 97 GLY A N 1
ATOM 763 C CA . GLY A 1 97 ? 8.777 -1.692 -11.204 1.00 98.75 97 GLY A CA 1
ATOM 764 C C . GLY A 1 97 ? 9.770 -1.668 -12.354 1.00 98.7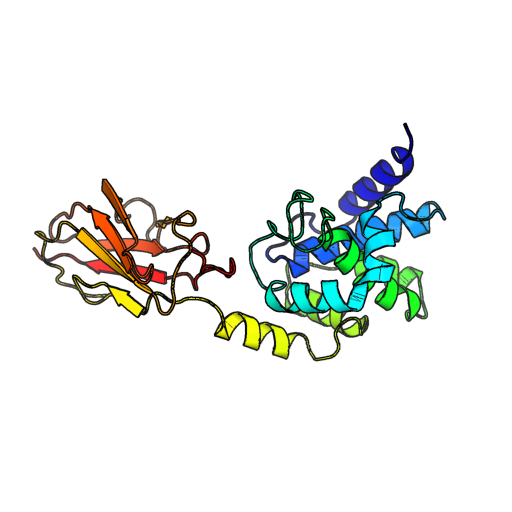5 97 GLY A C 1
ATOM 765 O O . GLY A 1 97 ? 10.015 -0.614 -12.945 1.00 98.75 97 GLY A O 1
ATOM 766 N N . TYR A 1 98 ? 10.308 -2.839 -12.701 1.00 98.88 98 TYR A N 1
ATOM 767 C CA . TYR A 1 98 ? 11.213 -3.002 -13.832 1.00 98.88 98 TYR A CA 1
ATOM 768 C C . TYR A 1 98 ? 10.568 -2.504 -15.129 1.00 98.88 98 TYR A C 1
ATOM 770 O O . TYR A 1 98 ? 11.200 -1.758 -15.866 1.00 98.88 98 TYR A O 1
ATOM 778 N N . ALA A 1 99 ? 9.307 -2.846 -15.403 1.00 98.88 99 ALA A N 1
ATOM 779 C CA . ALA A 1 99 ? 8.610 -2.463 -16.629 1.00 98.88 99 ALA A CA 1
ATOM 780 C C . ALA A 1 99 ? 8.402 -0.942 -16.731 1.00 98.88 99 ALA A C 1
ATOM 782 O O . ALA A 1 99 ? 8.625 -0.363 -17.797 1.00 98.88 99 ALA A O 1
ATOM 783 N N . ILE A 1 100 ? 8.045 -0.277 -15.626 1.00 98.88 100 ILE A N 1
ATOM 784 C CA . ILE A 1 100 ? 7.972 1.193 -15.545 1.00 98.88 100 ILE A CA 1
ATOM 785 C C . ILE A 1 100 ? 9.336 1.804 -15.888 1.00 98.88 100 ILE A C 1
ATOM 787 O O . ILE A 1 100 ? 9.443 2.670 -16.764 1.00 98.88 100 ILE A O 1
ATOM 791 N N . CYS A 1 101 ? 10.394 1.328 -15.231 1.00 98.81 101 CYS A N 1
ATOM 792 C CA . CYS A 1 101 ? 11.740 1.860 -15.405 1.00 98.81 101 CYS A CA 1
ATOM 793 C C . CYS A 1 101 ? 12.287 1.572 -16.809 1.00 98.81 101 CYS A C 1
ATOM 795 O O . CYS A 1 101 ? 12.897 2.447 -17.421 1.00 98.81 101 CYS A O 1
ATOM 797 N N . GLU A 1 102 ? 12.039 0.379 -17.355 1.00 98.69 102 GLU A N 1
ATOM 798 C CA . GLU A 1 102 ? 12.456 -0.043 -18.695 1.00 98.69 102 GLU A CA 1
ATOM 799 C C . GLU A 1 102 ? 11.803 0.847 -19.755 1.00 98.69 102 GLU A C 1
ATOM 801 O O . GLU A 1 102 ? 12.495 1.348 -20.645 1.00 98.69 102 GLU A O 1
ATOM 806 N N . LYS A 1 103 ? 10.495 1.120 -19.634 1.00 98.56 103 LYS A N 1
ATOM 807 C CA . LYS A 1 103 ? 9.777 2.026 -20.541 1.00 98.56 103 LYS A CA 1
ATOM 808 C C . LYS A 1 103 ? 10.330 3.444 -20.478 1.00 98.56 103 LYS A C 1
ATOM 810 O O . LYS A 1 103 ? 10.639 4.003 -21.530 1.00 98.56 103 LYS A O 1
ATOM 815 N N . TYR A 1 104 ? 10.514 3.998 -19.278 1.00 98.69 104 TYR A N 1
ATOM 816 C CA . TYR A 1 104 ? 11.103 5.328 -19.097 1.00 98.69 104 TYR A CA 1
ATOM 817 C C . TYR A 1 104 ? 12.535 5.403 -19.656 1.00 98.69 104 TYR A C 1
ATOM 819 O O . TYR A 1 104 ? 12.870 6.322 -20.408 1.00 98.69 104 TYR A O 1
ATOM 827 N N . TYR A 1 105 ? 13.378 4.414 -19.353 1.00 98.62 105 TYR A N 1
ATOM 828 C CA . TYR A 1 105 ? 14.751 4.369 -19.842 1.00 98.62 105 TYR A CA 1
ATOM 829 C C . TYR A 1 105 ? 14.789 4.252 -21.363 1.00 98.62 105 TYR A C 1
ATOM 831 O O . TYR A 1 105 ? 15.579 4.944 -21.999 1.00 98.62 105 TYR A O 1
ATOM 839 N N . ALA A 1 106 ? 13.941 3.420 -21.976 1.00 98.12 106 ALA A N 1
ATOM 840 C CA . ALA A 1 106 ? 13.921 3.193 -23.421 1.00 98.12 106 ALA A CA 1
ATOM 841 C C . ALA A 1 106 ? 13.647 4.479 -24.215 1.00 98.12 106 ALA A C 1
ATOM 843 O O . ALA A 1 106 ? 14.366 4.763 -25.174 1.00 98.12 106 ALA A O 1
ATOM 844 N N . GLN A 1 107 ? 12.683 5.290 -23.779 1.00 97.31 107 GLN A N 1
ATOM 845 C CA . GLN A 1 107 ? 12.320 6.550 -24.441 1.00 97.31 107 GLN A CA 1
ATOM 846 C C . GLN A 1 107 ? 13.285 7.715 -24.163 1.00 97.31 107 GLN A C 1
ATOM 848 O O . GLN A 1 107 ? 13.254 8.720 -24.877 1.00 97.31 107 GLN A O 1
ATOM 853 N N . ALA A 1 108 ? 14.120 7.623 -23.123 1.00 97.62 108 ALA A N 1
ATOM 854 C CA . ALA A 1 108 ? 15.038 8.698 -22.772 1.00 97.62 108 ALA A CA 1
ATOM 855 C C . ALA A 1 108 ? 16.094 8.895 -23.869 1.00 97.62 108 ALA A C 1
ATOM 857 O O . ALA A 1 108 ? 16.762 7.940 -24.276 1.00 97.62 108 ALA A O 1
ATOM 858 N N . LYS A 1 109 ? 16.268 10.137 -24.335 1.00 97.06 109 LYS A N 1
ATOM 859 C CA . LYS A 1 109 ? 17.310 10.484 -25.317 1.00 97.06 109 LYS A CA 1
ATOM 860 C C . LYS A 1 109 ? 18.701 10.427 -24.689 1.00 97.06 109 LYS A C 1
ATOM 862 O O . LYS A 1 109 ? 19.617 9.859 -25.271 1.00 97.06 109 LYS A O 1
ATOM 867 N N . ASP A 1 110 ? 18.828 10.975 -23.483 1.00 98.00 110 ASP A N 1
ATOM 868 C CA . ASP A 1 110 ? 20.047 10.916 -22.687 1.00 98.00 110 ASP A CA 1
ATOM 869 C C . ASP A 1 110 ? 19.918 9.821 -21.622 1.00 98.00 110 ASP A C 1
ATOM 871 O O . ASP A 1 110 ? 19.181 9.953 -20.642 1.00 98.00 110 ASP A O 1
ATOM 875 N N . LYS A 1 111 ? 20.641 8.714 -21.825 1.00 97.44 111 LYS A N 1
ATOM 876 C CA . LYS A 1 111 ? 20.636 7.587 -20.887 1.00 97.44 111 LYS A CA 1
ATOM 877 C C . LYS A 1 111 ? 21.339 7.914 -19.572 1.00 97.44 111 LYS A C 1
ATOM 879 O O . LYS A 1 111 ? 20.950 7.362 -18.551 1.00 97.44 111 LYS A O 1
ATOM 884 N N . LYS A 1 112 ? 22.350 8.790 -19.571 1.00 97.81 112 LYS A N 1
ATOM 885 C CA . LYS A 1 112 ? 23.046 9.187 -18.338 1.00 97.81 112 LYS A CA 1
ATOM 886 C C . LYS A 1 112 ? 22.122 10.025 -17.466 1.00 97.81 112 LYS A C 1
ATOM 888 O O . LYS A 1 112 ? 22.044 9.783 -16.265 1.00 97.81 112 LYS A O 1
ATOM 893 N N . LEU A 1 113 ? 21.377 10.944 -18.082 1.00 97.88 113 LEU A N 1
ATOM 894 C CA . LEU A 1 113 ? 20.358 11.717 -17.379 1.00 97.88 113 LEU A CA 1
ATOM 895 C C . LEU A 1 113 ? 19.241 10.818 -16.836 1.00 97.88 113 LEU A C 1
ATOM 897 O O . LEU A 1 113 ? 18.863 10.977 -15.684 1.00 97.88 113 LEU A O 1
ATOM 901 N N . ALA A 1 114 ? 18.776 9.832 -17.609 1.00 98.38 114 ALA A N 1
ATOM 902 C CA . ALA A 1 114 ? 17.762 8.884 -17.141 1.00 98.38 114 ALA A CA 1
ATOM 903 C C . ALA A 1 114 ? 18.209 8.098 -15.897 1.00 98.38 114 ALA A C 1
ATOM 905 O O . ALA A 1 114 ? 17.438 7.958 -14.953 1.00 98.38 114 ALA A O 1
ATOM 906 N N . VAL A 1 115 ? 19.457 7.613 -15.880 1.00 98.38 115 VAL A N 1
ATOM 907 C CA . VAL A 1 115 ? 20.033 6.937 -14.703 1.00 98.38 115 VAL A CA 1
ATOM 908 C C . VAL A 1 115 ? 20.105 7.897 -13.519 1.00 98.38 115 VAL A C 1
ATOM 910 O O . VAL A 1 115 ? 19.690 7.538 -12.423 1.00 98.38 115 VAL A O 1
ATOM 913 N 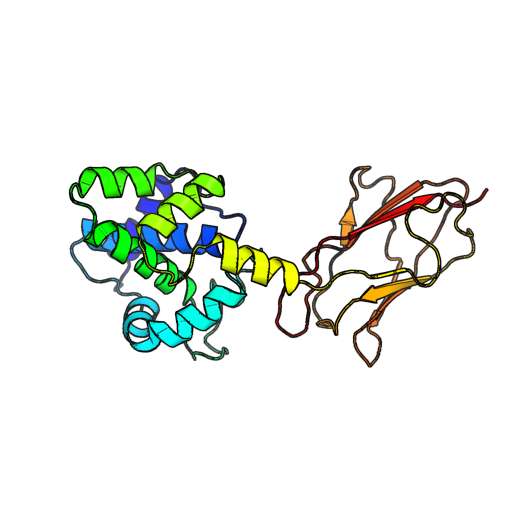N . LYS A 1 116 ? 20.582 9.128 -13.739 1.00 97.94 116 LYS A N 1
ATOM 914 C CA . LYS A 1 116 ? 20.655 10.148 -12.689 1.00 97.94 116 LYS A CA 1
ATOM 915 C C . LYS A 1 116 ? 19.276 10.448 -12.093 1.00 97.94 116 LYS A C 1
ATOM 917 O O . LYS A 1 116 ? 19.148 10.453 -10.876 1.00 97.94 116 LYS A O 1
ATOM 922 N N . GLU A 1 117 ? 18.252 10.640 -12.930 1.00 97.81 117 GLU A N 1
ATOM 923 C CA . GLU A 1 117 ? 16.872 10.868 -12.476 1.00 97.81 117 GLU A CA 1
ATOM 924 C C . GLU A 1 117 ? 16.355 9.699 -11.628 1.00 97.81 117 GLU A C 1
ATOM 926 O O . GLU A 1 117 ? 15.768 9.942 -10.581 1.00 97.81 117 GLU A O 1
ATOM 931 N N . MET A 1 118 ? 16.608 8.445 -12.022 1.00 97.94 118 MET A N 1
ATOM 932 C CA . MET A 1 118 ? 16.221 7.274 -11.223 1.00 97.94 118 MET A CA 1
ATOM 933 C C . MET A 1 118 ? 16.937 7.227 -9.865 1.00 97.94 118 MET A C 1
ATOM 935 O O . MET A 1 118 ? 16.314 6.954 -8.845 1.00 97.94 118 MET A O 1
ATOM 939 N N . ILE A 1 119 ? 18.244 7.478 -9.828 1.00 97.88 119 ILE A N 1
ATOM 940 C CA . ILE A 1 119 ? 19.035 7.398 -8.591 1.00 97.88 119 ILE A CA 1
ATOM 941 C C . ILE A 1 119 ? 18.687 8.536 -7.620 1.00 97.88 119 ILE A C 1
ATOM 943 O O . ILE A 1 119 ? 18.527 8.311 -6.421 1.00 97.88 119 ILE A O 1
ATOM 947 N N . GLU A 1 120 ? 18.532 9.756 -8.132 1.00 97.19 120 GLU A N 1
ATOM 948 C CA . GLU A 1 120 ? 18.315 10.955 -7.317 1.00 97.19 120 GLU A CA 1
ATOM 949 C C . GLU A 1 120 ? 16.835 11.253 -7.025 1.00 97.19 120 GLU A C 1
ATOM 951 O O . GLU A 1 120 ? 16.543 12.245 -6.347 1.00 97.19 120 GLU A O 1
ATOM 956 N N . LEU A 1 121 ? 15.896 10.438 -7.512 1.00 96.75 121 LEU A N 1
ATOM 957 C CA . LEU A 1 121 ? 14.474 10.597 -7.213 1.00 96.75 121 LEU A CA 1
ATOM 958 C C . LEU A 1 121 ? 14.228 10.490 -5.701 1.00 96.75 121 LEU A C 1
ATOM 960 O O . LEU A 1 121 ? 14.720 9.581 -5.033 1.00 96.75 121 LEU A O 1
ATOM 964 N N . ASP A 1 122 ? 13.446 11.420 -5.153 1.00 94.94 122 ASP A N 1
ATOM 965 C CA . ASP A 1 122 ? 12.877 11.258 -3.817 1.00 94.94 122 ASP A CA 1
ATOM 966 C C . ASP A 1 122 ? 11.571 10.470 -3.932 1.00 94.94 122 ASP A C 1
ATOM 968 O O . ASP A 1 122 ? 10.496 11.016 -4.166 1.00 94.94 122 ASP A O 1
ATOM 972 N N . TYR A 1 123 ? 11.684 9.152 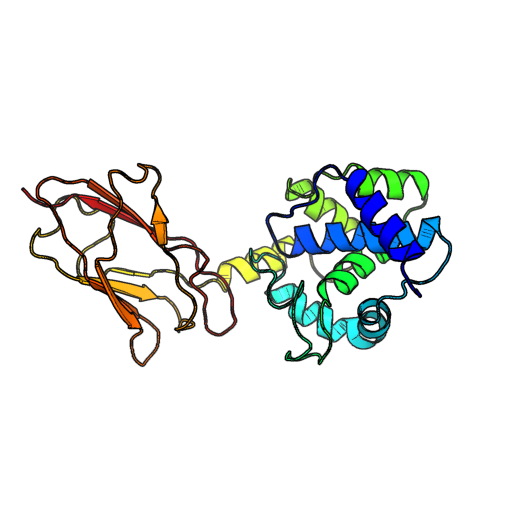-3.806 1.00 94.38 123 TYR A N 1
ATOM 973 C CA . TYR A 1 123 ? 10.582 8.214 -4.008 1.00 94.38 123 TYR A CA 1
ATOM 974 C C . TYR A 1 123 ? 9.415 8.418 -3.030 1.00 94.38 123 TYR A C 1
ATOM 976 O O . TYR A 1 123 ? 8.277 8.076 -3.355 1.00 94.38 123 TYR A O 1
ATOM 984 N N . ASN A 1 124 ? 9.668 8.983 -1.845 1.00 94.88 124 ASN A N 1
ATOM 985 C CA . ASN A 1 124 ? 8.623 9.254 -0.857 1.00 94.88 124 ASN A CA 1
ATOM 986 C C . ASN A 1 124 ? 7.980 10.637 -1.034 1.00 94.88 124 ASN A C 1
ATOM 988 O O . ASN A 1 124 ? 6.945 10.903 -0.417 1.00 94.88 124 ASN A O 1
ATOM 992 N N . LYS A 1 125 ? 8.519 11.486 -1.917 1.00 96.25 125 LYS A N 1
ATOM 993 C CA . LYS A 1 125 ? 7.822 12.671 -2.412 1.00 96.25 125 LYS A CA 1
ATOM 994 C C . LYS A 1 125 ? 6.891 12.267 -3.553 1.00 96.25 125 LYS A C 1
ATOM 996 O O . LYS A 1 125 ? 7.290 12.165 -4.711 1.00 96.25 125 LYS A O 1
ATOM 1001 N N . GLU A 1 126 ? 5.628 12.034 -3.202 1.00 94.69 126 GLU A N 1
ATOM 1002 C CA . GLU A 1 126 ? 4.624 11.456 -4.102 1.00 94.69 126 GLU A CA 1
ATOM 1003 C C . GLU A 1 126 ? 4.522 12.188 -5.449 1.00 94.69 126 GLU A C 1
ATOM 1005 O O . GLU A 1 126 ? 4.527 11.540 -6.489 1.00 94.69 126 GLU A O 1
ATOM 1010 N N . GLU A 1 127 ? 4.488 13.522 -5.458 1.00 96.75 127 GLU A N 1
ATOM 1011 C CA . GLU A 1 127 ? 4.392 14.305 -6.698 1.00 96.75 127 GLU A CA 1
ATOM 1012 C C . GLU A 1 127 ? 5.535 14.004 -7.681 1.00 96.75 127 GLU A C 1
ATOM 1014 O O . GLU A 1 127 ? 5.293 13.824 -8.878 1.00 96.75 127 GLU A O 1
ATOM 1019 N N . ASP A 1 128 ? 6.767 13.883 -7.176 1.00 96.81 128 ASP A N 1
ATOM 1020 C CA . ASP A 1 128 ? 7.949 13.598 -7.993 1.00 96.81 128 ASP A CA 1
ATOM 1021 C C . ASP A 1 128 ? 7.910 12.153 -8.514 1.00 96.81 128 ASP A C 1
ATOM 1023 O O . ASP A 1 128 ? 8.185 11.907 -9.693 1.00 96.81 128 ASP A O 1
ATOM 1027 N N . LEU A 1 129 ? 7.512 11.202 -7.659 1.00 97.62 129 LEU A N 1
ATOM 1028 C CA . LEU A 1 129 ? 7.332 9.797 -8.032 1.00 97.62 129 LEU A CA 1
ATOM 1029 C C . LEU A 1 129 ? 6.291 9.647 -9.146 1.00 97.62 129 LEU A C 1
ATOM 1031 O O . LEU A 1 129 ? 6.559 9.004 -10.163 1.00 97.62 129 LEU A O 1
ATOM 1035 N N . LEU A 1 130 ? 5.110 10.246 -8.980 1.00 98.06 130 LEU A N 1
ATOM 1036 C CA . LEU A 1 130 ? 4.044 10.163 -9.976 1.00 98.06 130 LEU A CA 1
ATOM 1037 C C . LEU A 1 130 ? 4.484 10.811 -11.289 1.00 98.06 130 LEU A C 1
ATOM 1039 O O . LEU A 1 130 ? 4.325 10.198 -12.342 1.00 98.06 130 LEU A O 1
ATOM 1043 N N . ALA A 1 131 ? 5.119 11.984 -11.245 1.00 97.94 131 ALA A N 1
ATOM 1044 C CA . ALA A 1 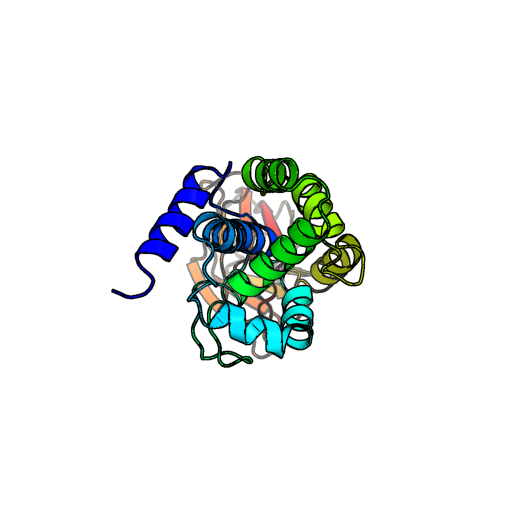131 ? 5.645 12.634 -12.443 1.00 97.94 131 ALA A CA 1
ATOM 1045 C C . ALA A 1 131 ? 6.683 11.766 -13.178 1.00 97.94 131 ALA A C 1
ATOM 1047 O O . ALA A 1 131 ? 6.666 11.692 -14.410 1.00 97.94 131 ALA A O 1
ATOM 1048 N N . PHE A 1 132 ? 7.572 11.080 -12.454 1.00 98.12 132 PHE A N 1
ATOM 1049 C CA . PHE A 1 132 ? 8.524 10.131 -13.040 1.00 98.12 132 PHE A CA 1
ATOM 1050 C C . PHE A 1 132 ? 7.814 8.959 -13.735 1.00 98.12 132 PHE A C 1
ATOM 1052 O O . PHE A 1 132 ? 8.113 8.644 -14.891 1.00 98.12 132 PHE A O 1
ATOM 1059 N N . ILE A 1 133 ? 6.840 8.337 -13.069 1.00 98.38 133 ILE A N 1
ATOM 1060 C CA . ILE A 1 133 ? 6.108 7.189 -13.618 1.00 98.38 133 ILE A CA 1
ATOM 1061 C C . ILE A 1 133 ? 5.270 7.609 -14.830 1.00 98.38 133 ILE A C 1
ATOM 1063 O O . ILE A 1 133 ? 5.240 6.883 -15.821 1.00 98.38 133 ILE A O 1
ATOM 1067 N N . GLU A 1 134 ? 4.641 8.782 -14.816 1.00 98.38 134 GLU A N 1
ATOM 1068 C CA . GLU A 1 134 ? 3.878 9.304 -15.960 1.00 98.38 134 GLU A CA 1
ATOM 1069 C C . GLU A 1 134 ? 4.748 9.463 -17.203 1.00 98.38 134 GLU A C 1
ATOM 1071 O O . GLU A 1 134 ? 4.342 9.091 -18.309 1.00 98.38 134 GLU A O 1
ATOM 1076 N N . LYS A 1 135 ? 5.995 9.930 -17.030 1.00 97.75 135 LYS A N 1
ATOM 1077 C CA . LYS A 1 135 ? 6.951 9.979 -18.139 1.00 97.75 135 LYS A CA 1
ATOM 1078 C C . LYS A 1 135 ? 7.098 8.595 -18.766 1.00 97.75 135 LYS A C 1
ATOM 1080 O O . LYS A 1 135 ? 7.131 8.540 -19.986 1.00 97.75 135 LYS A O 1
ATOM 1085 N N . SER A 1 136 ? 7.135 7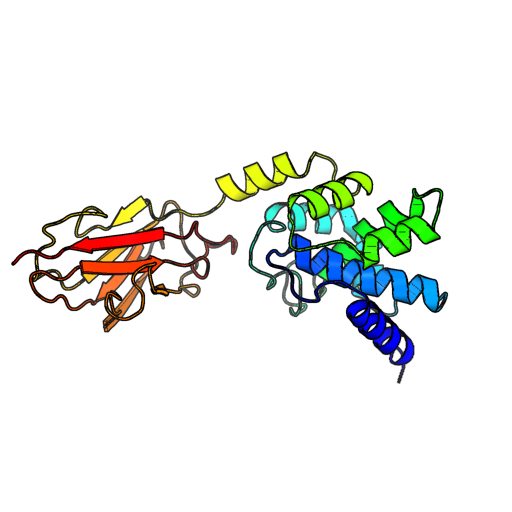.498 -18.001 1.00 98.06 136 SER A N 1
ATOM 1086 C CA . SER A 1 136 ? 7.286 6.135 -18.548 1.00 98.06 136 SER A CA 1
ATOM 1087 C C . SER A 1 136 ? 6.178 5.711 -19.518 1.00 98.06 136 SER A C 1
ATOM 1089 O O . SER A 1 136 ? 6.391 4.791 -20.309 1.00 98.06 136 SER A O 1
ATOM 1091 N N . LYS A 1 137 ? 4.992 6.337 -19.450 1.00 97.94 137 LYS A N 1
ATOM 1092 C CA . LYS A 1 137 ? 3.785 5.929 -20.190 1.00 97.94 137 LYS A CA 1
ATOM 1093 C C . LYS A 1 137 ? 3.413 4.455 -19.978 1.00 97.94 137 LYS A C 1
ATOM 1095 O O . LYS A 1 137 ? 2.789 3.840 -20.843 1.00 97.94 137 LYS A O 1
ATOM 1100 N N . TYR A 1 138 ? 3.818 3.864 -18.849 1.00 98.44 138 TYR A N 1
ATOM 1101 C CA . TYR A 1 138 ? 3.492 2.477 -18.539 1.00 98.44 138 TYR A CA 1
ATOM 1102 C C . TYR A 1 138 ? 1.995 2.306 -18.289 1.00 98.44 138 TYR A C 1
ATOM 1104 O O . TYR A 1 138 ? 1.414 1.351 -18.795 1.00 98.44 138 TYR A O 1
ATOM 1112 N N . PHE A 1 139 ? 1.349 3.237 -17.577 1.00 98.19 139 PHE A N 1
ATOM 1113 C CA . PHE A 1 139 ? -0.094 3.223 -17.316 1.00 98.19 139 PHE A CA 1
ATOM 1114 C C . PHE A 1 139 ? -0.900 3.894 -18.433 1.00 98.19 139 PHE A C 1
ATOM 1116 O O . PHE A 1 139 ? -0.412 4.776 -19.130 1.00 98.19 139 PHE A O 1
ATOM 1123 N N . ALA A 1 140 ? -2.133 3.420 -18.647 1.00 96.75 140 ALA A N 1
ATOM 1124 C CA . ALA A 1 140 ? -2.959 3.861 -19.778 1.00 96.75 140 ALA A CA 1
ATOM 1125 C C . ALA A 1 140 ? -3.708 5.176 -19.506 1.00 96.75 140 ALA A C 1
ATOM 1127 O O . ALA A 1 140 ? -4.135 5.853 -20.439 1.00 96.75 140 ALA A O 1
ATOM 1128 N N . LYS A 1 141 ? -3.901 5.508 -18.230 1.00 97.62 141 LYS A N 1
ATOM 1129 C CA . LYS A 1 141 ? -4.565 6.723 -17.754 1.00 97.62 141 LYS A CA 1
ATOM 1130 C C . LYS A 1 141 ? -3.617 7.478 -16.820 1.00 97.62 141 LYS A C 1
ATOM 1132 O O . LYS A 1 141 ? -2.682 6.860 -16.311 1.00 97.62 141 LYS A O 1
ATOM 1137 N N . PRO A 1 142 ? -3.889 8.759 -16.530 1.00 97.94 142 PRO A N 1
ATOM 1138 C CA . PRO A 1 142 ? -3.172 9.461 -15.477 1.00 97.94 142 PRO A CA 1
ATOM 1139 C C . PRO A 1 142 ? -3.308 8.741 -14.126 1.00 97.94 142 PRO A C 1
ATOM 1141 O O . PRO A 1 142 ? -4.401 8.306 -13.753 1.00 97.94 142 PRO A O 1
ATOM 1144 N N . LEU A 1 143 ? -2.221 8.661 -13.365 1.00 98.06 143 LEU A N 1
ATOM 1145 C CA . LEU A 1 143 ? -2.113 8.045 -12.042 1.00 98.06 143 LEU A CA 1
ATOM 1146 C C . LEU A 1 143 ? -3.125 8.613 -11.046 1.00 98.06 143 LEU A C 1
ATOM 1148 O O . LEU A 1 143 ? -3.652 7.864 -10.225 1.00 98.06 143 LEU A O 1
ATOM 1152 N N . ALA A 1 144 ? -3.477 9.894 -11.176 1.00 97.50 144 ALA A N 1
ATOM 1153 C CA . ALA A 1 144 ? -4.529 10.529 -10.383 1.00 97.50 144 ALA A CA 1
ATOM 1154 C C . ALA A 1 144 ? -5.887 9.809 -10.499 1.00 97.50 144 ALA A C 1
ATOM 1156 O O . ALA A 1 144 ? -6.590 9.671 -9.501 1.00 97.50 144 ALA A O 1
ATOM 1157 N N . VAL A 1 145 ? -6.232 9.281 -11.682 1.00 98.12 145 VAL A N 1
ATOM 1158 C CA . VAL A 1 145 ? -7.489 8.541 -11.902 1.00 98.12 145 VAL A CA 1
ATOM 1159 C C . VAL A 1 145 ? -7.495 7.237 -11.109 1.00 98.12 145 VAL A C 1
ATOM 1161 O O . VAL A 1 145 ? -8.495 6.880 -10.487 1.00 98.12 145 VAL A O 1
ATOM 1164 N N . TYR A 1 146 ? -6.373 6.519 -11.111 1.00 97.75 146 TYR A N 1
ATOM 1165 C CA . TYR A 1 146 ? -6.248 5.283 -10.347 1.00 97.75 146 TYR A CA 1
ATOM 1166 C C . TYR A 1 146 ? -6.202 5.551 -8.838 1.00 97.75 146 TYR A C 1
ATOM 1168 O O . TYR A 1 146 ? -6.791 4.792 -8.072 1.00 97.75 146 TYR A O 1
ATOM 1176 N N . LYS A 1 147 ? -5.571 6.653 -8.411 1.00 97.31 147 LYS A N 1
ATOM 1177 C CA . LYS A 1 147 ? -5.546 7.077 -7.006 1.00 97.31 147 LYS A CA 1
ATOM 1178 C C . LYS A 1 147 ? -6.948 7.385 -6.496 1.00 97.31 147 LYS A C 1
ATOM 1180 O O . LYS A 1 147 ? -7.344 6.888 -5.447 1.00 97.31 147 LYS A O 1
ATOM 1185 N N . GLU A 1 148 ? -7.726 8.144 -7.261 1.00 97.50 148 GLU A N 1
ATOM 1186 C CA . GLU A 1 148 ? -9.115 8.455 -6.918 1.00 97.50 148 GLU A CA 1
ATOM 1187 C C . GLU A 1 148 ? -9.971 7.182 -6.817 1.00 97.50 148 GLU A C 1
ATOM 1189 O O . GLU A 1 148 ? -10.756 7.029 -5.880 1.00 97.50 148 GLU A O 1
ATOM 1194 N N . ALA A 1 149 ? -9.801 6.243 -7.754 1.00 97.06 149 ALA A N 1
ATOM 1195 C CA . ALA A 1 149 ? -10.495 4.959 -7.714 1.00 97.06 149 ALA A CA 1
ATOM 1196 C C . ALA A 1 149 ? -10.105 4.129 -6.478 1.00 97.06 149 ALA A C 1
ATOM 1198 O O . ALA A 1 149 ? -10.984 3.571 -5.817 1.00 97.06 149 ALA A O 1
ATOM 1199 N N . PHE A 1 150 ? -8.813 4.089 -6.135 1.00 96.69 150 PHE A N 1
ATOM 1200 C CA . PHE A 1 150 ? -8.327 3.431 -4.927 1.00 96.69 150 PHE A CA 1
ATOM 1201 C C . PHE A 1 150 ? -8.952 4.052 -3.674 1.00 96.69 150 PHE A C 1
ATOM 1203 O O . PHE A 1 150 ? -9.585 3.335 -2.902 1.00 96.69 150 PHE A O 1
ATOM 1210 N N . GLU A 1 151 ? -8.894 5.375 -3.511 1.00 96.38 151 GLU A N 1
ATOM 1211 C CA . GLU A 1 151 ? -9.457 6.061 -2.339 1.00 96.38 151 GLU A CA 1
ATOM 1212 C C . GLU A 1 151 ? -10.973 5.871 -2.193 1.00 96.38 151 GLU A C 1
ATOM 1214 O O . GLU A 1 151 ? -11.480 5.758 -1.074 1.00 96.38 151 GLU A O 1
ATOM 1219 N N . LYS A 1 152 ? -11.715 5.775 -3.301 1.00 96.44 152 LYS A N 1
ATOM 1220 C CA . LYS A 1 152 ? -13.153 5.450 -3.281 1.00 96.44 152 LYS A CA 1
ATOM 1221 C C . LYS A 1 152 ? -13.443 4.002 -2.883 1.00 96.44 152 LYS A C 1
ATOM 1223 O O . LYS A 1 152 ? -14.519 3.724 -2.368 1.00 96.44 152 LYS A O 1
ATOM 1228 N N . SER A 1 153 ? -12.514 3.080 -3.128 1.00 96.12 153 SER A N 1
ATOM 1229 C CA . SER A 1 153 ? -12.691 1.650 -2.836 1.00 96.12 153 SER A CA 1
ATOM 1230 C C . SER A 1 153 ? -12.399 1.261 -1.380 1.00 96.12 153 SER A C 1
ATOM 1232 O O . SER A 1 153 ? -12.779 0.172 -0.930 1.00 96.12 153 SER A O 1
ATOM 1234 N N . ARG A 1 154 ? -11.701 2.127 -0.635 1.00 97.06 154 ARG A N 1
ATOM 1235 C CA . ARG A 1 154 ? -11.262 1.834 0.733 1.00 97.06 154 ARG A CA 1
ATOM 1236 C C . ARG A 1 154 ? -12.452 1.703 1.692 1.00 97.06 154 ARG A C 1
ATOM 1238 O O . ARG A 1 154 ? -13.380 2.507 1.619 1.00 97.06 154 ARG A O 1
ATOM 1245 N N . PRO A 1 155 ? -12.431 0.720 2.618 1.00 97.94 155 PRO A N 1
ATOM 1246 C CA . PRO A 1 155 ? -13.432 0.647 3.673 1.00 97.94 155 PRO A CA 1
ATOM 1247 C C . PRO A 1 155 ? -13.330 1.862 4.591 1.00 97.94 155 PRO A C 1
ATOM 1249 O O . PRO A 1 155 ? -12.252 2.431 4.773 1.00 97.94 155 PRO A O 1
ATOM 1252 N N . GLU A 1 156 ? -14.442 2.192 5.233 1.00 98.56 156 GLU A N 1
ATOM 1253 C CA . GLU A 1 156 ? -14.547 3.275 6.207 1.00 98.56 156 GLU A CA 1
ATOM 1254 C C . GLU A 1 156 ? -15.218 2.758 7.475 1.00 98.56 156 GLU A C 1
ATOM 1256 O O . GLU A 1 156 ? -16.078 1.875 7.407 1.00 98.56 156 GLU A O 1
ATOM 1261 N N . VAL A 1 157 ? -14.841 3.317 8.627 1.00 98.75 157 VAL A N 1
ATOM 1262 C CA . VAL A 1 157 ? -15.659 3.209 9.838 1.00 98.75 157 VAL A CA 1
ATOM 1263 C C . VAL A 1 157 ? -16.787 4.222 9.697 1.00 98.75 157 VAL A C 1
ATOM 1265 O O . VAL A 1 157 ? -16.536 5.422 9.637 1.00 98.75 157 VAL A O 1
ATOM 1268 N N . ILE A 1 158 ? -18.023 3.739 9.632 1.00 98.44 158 ILE A N 1
ATOM 1269 C CA . ILE A 1 158 ? -19.219 4.573 9.430 1.00 98.44 158 ILE A CA 1
ATOM 1270 C C . ILE A 1 158 ? -19.901 4.957 10.746 1.00 98.44 158 ILE A C 1
ATOM 1272 O O . ILE A 1 158 ? -20.831 5.756 10.749 1.00 98.44 158 ILE A O 1
ATOM 1276 N N . GLY A 1 159 ? -19.455 4.392 11.868 1.00 98.38 159 GLY A N 1
ATOM 1277 C CA . GLY A 1 159 ? -19.959 4.755 13.184 1.00 98.38 159 GLY A CA 1
ATOM 1278 C C . GLY A 1 159 ? -19.481 3.831 14.294 1.00 98.38 159 GLY A C 1
ATOM 1279 O O . GLY A 1 159 ? -18.895 2.772 14.053 1.00 98.38 159 GLY A O 1
ATOM 1280 N N . ILE A 1 160 ? -19.772 4.251 15.521 1.00 98.75 160 ILE A N 1
ATOM 1281 C CA . ILE A 1 160 ? -19.617 3.463 16.741 1.00 98.75 160 ILE A CA 1
ATOM 1282 C C . ILE A 1 160 ? -21.023 3.251 17.303 1.00 98.75 160 ILE A C 1
ATOM 1284 O O . ILE A 1 160 ? -21.808 4.194 17.367 1.00 98.75 160 ILE A O 1
ATOM 1288 N N . LYS A 1 161 ? -21.377 2.015 17.659 1.00 98.50 161 LYS A N 1
ATOM 1289 C CA . LYS A 1 161 ? -22.744 1.688 18.091 1.00 98.50 161 LYS A CA 1
ATOM 1290 C C . LYS A 1 161 ? -23.118 2.361 19.412 1.00 98.50 161 LYS A C 1
ATOM 1292 O O . LYS A 1 161 ? -24.252 2.797 19.572 1.00 98.50 161 LYS A O 1
ATOM 1297 N N . GLU A 1 162 ? -22.204 2.368 20.374 1.00 98.50 162 GLU A N 1
ATOM 1298 C CA . GLU A 1 162 ? -22.504 2.724 21.762 1.00 98.50 162 GLU A CA 1
ATOM 1299 C C . GLU A 1 162 ? -22.492 4.237 22.022 1.00 98.50 162 GLU A C 1
ATOM 1301 O O . GLU A 1 162 ? -23.090 4.687 22.998 1.00 98.50 162 GLU A O 1
ATOM 1306 N N . PHE A 1 163 ? -21.836 5.027 21.168 1.00 98.25 163 PHE A N 1
ATOM 1307 C CA . PHE A 1 163 ? -21.763 6.483 21.291 1.00 98.25 163 PHE A CA 1
ATOM 1308 C C . PHE A 1 163 ? -21.359 7.151 19.974 1.00 98.25 163 PHE A C 1
ATOM 1310 O O . PHE A 1 163 ? -20.715 6.546 19.120 1.00 98.25 163 PHE A O 1
ATOM 1317 N N . GLU A 1 164 ? -21.673 8.438 19.837 1.00 98.12 164 GLU A N 1
ATOM 1318 C CA . GLU A 1 164 ? -21.158 9.263 18.743 1.00 98.12 164 GLU A CA 1
ATOM 1319 C C . GLU A 1 164 ? -19.682 9.610 18.963 1.00 98.12 164 GLU A C 1
ATOM 1321 O O . GLU A 1 164 ? -19.261 9.987 20.062 1.00 98.12 164 GLU A O 1
ATOM 1326 N N . ASN A 1 165 ? -18.878 9.510 17.905 1.00 98.12 165 ASN A N 1
ATOM 1327 C CA . ASN A 1 165 ? -17.481 9.920 17.976 1.00 98.12 165 ASN A CA 1
ATOM 1328 C C . ASN A 1 165 ? -17.378 11.432 18.229 1.00 98.12 165 ASN A C 1
ATOM 1330 O O . ASN A 1 165 ? -18.180 12.212 17.723 1.00 98.12 165 ASN A O 1
ATOM 1334 N N . ASN A 1 166 ? -16.367 11.847 18.986 1.00 98.25 166 ASN A N 1
ATOM 1335 C CA . ASN A 1 166 ? -16.174 13.196 19.533 1.00 98.25 166 ASN A CA 1
ATOM 1336 C C . ASN A 1 166 ? -17.166 13.610 20.631 1.00 98.25 166 ASN A C 1
ATOM 1338 O O . ASN A 1 166 ? -17.107 14.755 21.089 1.00 98.25 166 ASN A O 1
ATOM 1342 N N . SER A 1 167 ? -18.021 12.699 21.112 1.00 98.19 167 SER A N 1
ATOM 1343 C CA . SER A 1 167 ? -18.869 12.957 22.279 1.00 98.19 167 SER A CA 1
ATOM 1344 C C . SER A 1 167 ? -18.040 13.386 23.492 1.00 98.19 167 SER A C 1
ATOM 1346 O O . SER A 1 167 ? -16.944 12.875 23.734 1.00 98.19 167 SER A O 1
ATOM 1348 N N . GLN A 1 168 ? -18.577 14.335 24.257 1.00 98.06 168 GLN A N 1
ATOM 1349 C CA . GLN A 1 168 ? -17.944 14.869 25.464 1.00 98.06 168 GLN A CA 1
ATOM 1350 C C . GLN A 1 168 ? -18.469 14.231 26.758 1.00 98.06 168 GLN A C 1
ATOM 1352 O O . GLN A 1 168 ? -18.015 14.597 27.838 1.00 98.06 168 GLN A O 1
ATOM 1357 N N . ASN A 1 169 ? -19.440 13.316 26.659 1.00 97.56 169 ASN A N 1
ATOM 1358 C CA . ASN A 1 169 ? -20.173 12.789 27.809 1.00 97.56 169 ASN A CA 1
ATOM 1359 C C . ASN A 1 169 ? -20.515 11.296 27.648 1.00 97.56 169 ASN A C 1
ATOM 1361 O O . ASN A 1 169 ? -21.657 10.876 27.844 1.00 97.56 169 ASN A O 1
ATOM 1365 N N . VAL A 1 170 ? -19.548 10.480 27.217 1.00 98.19 170 VAL A N 1
ATOM 1366 C CA . VAL A 1 170 ? -19.749 9.029 27.050 1.00 98.19 170 VAL A CA 1
ATOM 1367 C C . VAL A 1 170 ? -19.990 8.373 28.409 1.00 98.19 170 VAL A C 1
ATOM 1369 O O . VAL A 1 170 ? -19.238 8.592 29.358 1.00 98.19 170 VAL A O 1
ATOM 1372 N N . ASN A 1 171 ? -21.032 7.542 28.495 1.00 97.81 171 ASN A N 1
ATOM 1373 C CA . ASN A 1 171 ? -21.405 6.851 29.725 1.00 97.81 171 ASN A CA 1
ATOM 1374 C C . ASN A 1 171 ? -20.259 5.951 30.212 1.00 97.81 171 ASN A C 1
ATOM 1376 O O . ASN A 1 171 ? -19.843 5.028 29.508 1.00 97.81 171 ASN A O 1
ATOM 1380 N N . ILE A 1 172 ? -19.806 6.188 31.444 1.00 97.31 172 ILE A N 1
ATOM 1381 C CA . ILE A 1 172 ? -18.731 5.447 32.114 1.00 97.31 172 ILE A CA 1
ATOM 1382 C C . ILE A 1 172 ? -18.997 3.937 32.224 1.00 97.31 172 ILE A C 1
ATOM 1384 O O . ILE A 1 172 ? -18.069 3.133 32.273 1.00 97.31 172 ILE A O 1
ATOM 1388 N N . ASN A 1 173 ? -20.269 3.531 32.202 1.00 97.56 173 ASN A N 1
ATOM 1389 C CA . ASN A 1 173 ? -20.683 2.130 32.251 1.00 97.56 173 ASN A CA 1
ATOM 1390 C C . ASN A 1 173 ? -20.620 1.423 30.888 1.00 97.56 173 ASN A C 1
ATOM 1392 O O . ASN A 1 173 ? -20.983 0.249 30.796 1.00 97.56 173 ASN A O 1
ATOM 1396 N N . THR A 1 174 ? -20.176 2.104 29.829 1.00 98.06 174 THR A N 1
ATOM 1397 C CA . THR A 1 174 ? -19.954 1.489 28.516 1.00 98.06 174 THR A CA 1
ATOM 1398 C C . THR A 1 174 ? -18.780 0.519 28.603 1.00 98.06 174 THR A C 1
ATOM 1400 O O . THR A 1 174 ? -17.643 0.919 28.839 1.00 98.06 174 THR A O 1
ATOM 1403 N N . LYS A 1 175 ? -19.058 -0.774 28.413 1.00 98.19 175 LYS A N 1
ATOM 1404 C CA . LYS A 1 175 ? -18.058 -1.856 28.513 1.00 98.19 175 LYS A CA 1
ATOM 1405 C C . LYS A 1 175 ? -17.599 -2.396 27.166 1.00 98.19 175 LYS A C 1
ATOM 1407 O O . LYS A 1 175 ? -16.668 -3.191 27.118 1.00 98.19 175 LYS A O 1
ATOM 1412 N N . THR A 1 176 ? -18.245 -1.977 26.087 1.00 98.56 176 THR A N 1
ATOM 1413 C CA . THR A 1 176 ? -18.016 -2.504 24.744 1.00 98.56 176 THR A CA 1
ATOM 1414 C C . THR A 1 176 ? -17.986 -1.358 23.753 1.00 98.56 176 THR A C 1
ATOM 1416 O O . THR A 1 176 ? -18.728 -0.392 23.902 1.00 98.56 176 THR A O 1
ATOM 1419 N N . VAL A 1 177 ? -17.144 -1.491 22.735 1.00 98.69 177 VAL A N 1
ATOM 1420 C CA . VAL A 1 177 ? -17.189 -0.678 21.522 1.00 98.69 177 VAL A CA 1
ATOM 1421 C C . VAL A 1 177 ? -17.437 -1.596 20.342 1.00 98.69 177 VAL A C 1
ATOM 1423 O O . VAL A 1 177 ? -16.753 -2.609 20.186 1.00 98.69 177 VAL A O 1
ATOM 1426 N N . THR A 1 178 ? -18.396 -1.224 19.504 1.00 98.81 178 THR A N 1
ATOM 1427 C CA . THR A 1 178 ? -18.710 -1.884 18.240 1.00 98.81 178 THR A CA 1
ATOM 1428 C C . THR A 1 178 ? -18.530 -0.894 17.098 1.00 98.81 178 THR A C 1
ATOM 1430 O O . THR A 1 178 ? -19.303 0.054 16.955 1.00 98.81 178 THR A O 1
ATOM 1433 N N . LEU A 1 179 ? -17.510 -1.126 16.273 1.00 98.88 179 LEU A N 1
ATOM 1434 C CA . LEU A 1 179 ? -17.255 -0.359 15.056 1.00 98.88 179 LEU A CA 1
ATOM 1435 C C . LEU A 1 179 ? -18.123 -0.900 13.925 1.00 98.88 179 LEU A C 1
ATOM 1437 O O . LEU A 1 179 ? -18.102 -2.107 13.687 1.00 98.88 179 LEU A O 1
ATOM 1441 N N . TYR A 1 180 ? -18.832 -0.030 13.208 1.00 98.81 180 TYR A N 1
ATOM 1442 C CA . TYR A 1 180 ? -19.500 -0.377 11.953 1.00 98.81 180 TYR A CA 1
ATOM 1443 C C . TYR A 1 180 ? -18.638 0.018 10.760 1.00 98.81 180 TYR A C 1
ATOM 1445 O O . TYR A 1 180 ? -18.089 1.119 10.725 1.00 98.81 180 TYR A O 1
ATOM 1453 N N . PHE A 1 181 ? -18.564 -0.859 9.764 1.00 98.81 181 PHE A N 1
ATOM 1454 C CA . PHE A 1 181 ? -17.808 -0.647 8.536 1.00 98.81 181 PHE A CA 1
ATOM 1455 C C . PHE A 1 181 ? -18.728 -0.489 7.324 1.00 98.81 181 PHE A C 1
ATOM 1457 O O . PHE A 1 181 ? -19.799 -1.093 7.252 1.00 98.81 181 PHE A O 1
ATOM 1464 N N . SER A 1 182 ? -18.278 0.279 6.332 1.00 98.56 182 SER A N 1
ATOM 1465 C CA . SER A 1 182 ? -19.003 0.487 5.069 1.00 98.56 182 SER A CA 1
ATOM 1466 C C . SER A 1 182 ? -19.127 -0.777 4.204 1.00 98.56 182 SER A C 1
ATOM 1468 O O . SER A 1 182 ? -20.000 -0.856 3.341 1.00 98.56 182 SER A O 1
ATOM 1470 N N . GLN A 1 183 ? -18.283 -1.787 4.435 1.00 98.19 183 GLN A N 1
ATOM 1471 C CA . GLN A 1 183 ? -18.240 -3.037 3.675 1.00 98.19 183 GLN A CA 1
ATOM 1472 C C . GLN A 1 183 ? -17.786 -4.222 4.547 1.00 98.19 183 GLN A C 1
ATOM 1474 O O . GLN A 1 183 ? -17.239 -4.001 5.628 1.00 98.19 183 GLN A O 1
ATOM 1479 N N . PRO A 1 184 ? -18.000 -5.477 4.101 1.00 98.44 184 PRO A N 1
ATOM 1480 C CA . PRO A 1 184 ? -17.470 -6.658 4.779 1.00 98.44 184 PRO A CA 1
ATOM 1481 C C . PRO A 1 184 ? -15.940 -6.625 4.909 1.00 98.44 184 PRO A C 1
ATOM 1483 O O . PRO A 1 184 ? -15.216 -6.335 3.950 1.00 98.44 184 PRO A O 1
ATOM 1486 N N . MET A 1 185 ? -15.451 -6.944 6.105 1.00 98.38 185 MET A N 1
ATOM 1487 C CA . MET A 1 185 ? -14.036 -6.873 6.466 1.00 98.38 185 MET A CA 1
ATOM 1488 C C . MET A 1 185 ? -13.367 -8.251 6.521 1.00 98.38 185 MET A C 1
ATOM 1490 O O . MET A 1 185 ? -14.003 -9.278 6.761 1.00 98.38 185 MET A O 1
ATOM 1494 N N . ASN A 1 186 ? -12.047 -8.283 6.342 1.00 96.81 186 ASN A N 1
ATOM 1495 C CA . ASN A 1 186 ? -11.239 -9.472 6.581 1.00 96.81 186 ASN A CA 1
ATOM 1496 C C . ASN A 1 186 ? -11.084 -9.700 8.091 1.00 96.81 186 ASN A C 1
ATOM 1498 O O . ASN A 1 186 ? -10.398 -8.950 8.784 1.00 96.81 186 ASN A O 1
ATOM 1502 N N . VAL A 1 187 ? -11.667 -10.792 8.585 1.00 97.06 187 VAL A N 1
ATOM 1503 C CA . VAL A 1 187 ? -11.723 -11.113 10.020 1.00 97.06 187 VAL A CA 1
ATOM 1504 C C . VAL A 1 187 ? -10.357 -11.371 10.670 1.00 97.06 187 VAL A C 1
ATOM 1506 O O . VAL A 1 187 ? -10.206 -11.266 11.890 1.00 97.06 187 VAL A O 1
ATOM 1509 N N . ASN A 1 188 ? -9.342 -11.672 9.858 1.00 94.88 188 ASN A N 1
ATOM 1510 C CA . ASN A 1 188 ? -7.976 -11.927 10.308 1.00 94.88 188 ASN A CA 1
ATOM 1511 C C . ASN A 1 188 ? -7.105 -10.660 10.318 1.00 94.88 188 ASN A C 1
ATOM 1513 O O . ASN A 1 188 ? -5.983 -10.702 10.817 1.00 94.88 188 ASN A O 1
ATOM 1517 N N . ALA A 1 189 ? -7.603 -9.537 9.790 1.00 93.88 189 ALA A N 1
ATOM 1518 C CA . ALA A 1 189 ? -6.852 -8.297 9.631 1.00 93.88 189 ALA A CA 1
ATOM 1519 C C . ALA A 1 189 ? -7.447 -7.188 10.510 1.00 93.88 189 ALA A C 1
ATOM 1521 O O . ALA A 1 189 ? -8.537 -6.678 10.256 1.00 93.88 189 ALA A O 1
ATOM 1522 N N . ARG A 1 190 ? -6.721 -6.819 11.567 1.00 95.12 190 ARG A N 1
ATOM 1523 C CA . ARG A 1 190 ? -7.107 -5.765 12.512 1.00 95.12 190 ARG A CA 1
ATOM 1524 C C . ARG A 1 190 ? -5.874 -5.103 13.107 1.00 95.12 190 ARG A C 1
ATOM 1526 O O . ARG A 1 190 ? -4.825 -5.733 13.234 1.00 95.12 190 ARG A O 1
ATOM 1533 N N . GLY A 1 191 ? -6.007 -3.850 13.516 1.00 95.69 191 GLY A N 1
ATOM 1534 C CA . GLY A 1 191 ? -4.953 -3.165 14.251 1.00 95.69 191 GLY A CA 1
ATOM 1535 C C . GLY A 1 191 ? -5.397 -1.816 14.783 1.00 95.69 191 GLY A C 1
ATOM 1536 O O . GLY A 1 191 ? -6.059 -1.051 14.081 1.00 95.69 191 GLY A O 1
ATOM 1537 N N . PHE A 1 192 ? -4.990 -1.545 16.014 1.00 97.75 192 PHE A N 1
ATOM 1538 C CA . PHE A 1 192 ? -5.175 -0.272 16.689 1.00 97.75 192 PHE A CA 1
ATOM 1539 C C . PHE A 1 192 ? -3.810 0.337 16.984 1.00 97.75 192 PHE A C 1
ATOM 1541 O O . PHE A 1 192 ? -2.831 -0.398 17.119 1.00 97.75 192 PHE A O 1
ATOM 1548 N N . ASP A 1 193 ? -3.768 1.657 17.085 1.00 97.75 193 ASP A N 1
ATOM 1549 C CA . ASP A 1 193 ? -2.583 2.410 17.486 1.00 97.75 193 ASP A CA 1
ATOM 1550 C C . ASP A 1 193 ? -2.985 3.612 18.352 1.00 97.75 193 ASP A C 1
ATOM 1552 O O . ASP A 1 193 ? -4.177 3.910 18.534 1.00 97.75 193 ASP A O 1
ATOM 1556 N N . TYR A 1 194 ? -1.996 4.303 18.903 1.00 97.88 194 TYR A N 1
ATOM 1557 C CA . TYR A 1 194 ? -2.194 5.526 19.662 1.00 97.88 194 TYR A CA 1
ATOM 1558 C C . TYR A 1 194 ? -2.780 6.636 18.788 1.00 97.88 194 TYR A C 1
ATOM 1560 O O . TYR A 1 194 ? -2.455 6.786 17.611 1.00 97.88 194 TYR A O 1
ATOM 1568 N N . GLY A 1 195 ? -3.666 7.432 19.388 1.00 96.75 195 GLY A N 1
ATOM 1569 C CA . GLY A 1 195 ? -4.083 8.699 18.800 1.00 96.75 195 GLY A CA 1
ATOM 1570 C C . GLY A 1 195 ? -3.025 9.794 18.971 1.00 96.75 195 GLY A C 1
ATOM 1571 O O . GLY A 1 195 ? -2.029 9.590 19.669 1.00 96.75 195 GLY A O 1
ATOM 1572 N N . PRO A 1 196 ? -3.260 10.987 18.399 1.00 97.25 196 PRO A N 1
ATOM 1573 C CA . PRO A 1 196 ? -2.364 12.138 18.526 1.00 97.25 196 PRO A CA 1
ATOM 1574 C C . PRO A 1 196 ? -1.977 12.511 19.965 1.00 97.25 196 PRO A C 1
ATOM 1576 O O . PRO A 1 196 ? -0.883 13.020 20.189 1.00 97.25 196 PRO A O 1
ATOM 1579 N N . THR A 1 197 ? -2.835 12.245 20.956 1.00 96.56 197 THR A N 1
ATOM 1580 C CA . THR A 1 197 ? -2.520 12.506 22.373 1.00 96.56 197 THR A CA 1
ATOM 1581 C C . THR A 1 197 ? -1.635 11.441 23.036 1.00 96.56 197 THR A C 1
ATOM 1583 O O . THR A 1 197 ? -1.320 11.553 24.221 1.00 96.56 197 THR A O 1
ATOM 1586 N N . GLY A 1 198 ? -1.232 10.407 22.297 1.00 95.44 198 GLY A N 1
ATOM 1587 C CA . GLY A 1 198 ? -0.310 9.370 22.747 1.00 95.44 198 GLY A CA 1
ATOM 1588 C C . GLY A 1 198 ? -0.908 8.351 23.720 1.00 95.44 198 GLY A C 1
ATOM 1589 O O . GLY A 1 198 ? -2.109 8.319 23.994 1.00 95.44 198 GLY A O 1
ATOM 1590 N N . GLU A 1 199 ? -0.024 7.509 24.255 1.00 96.50 199 GLU A N 1
ATOM 1591 C CA . GLU A 1 199 ? -0.348 6.332 25.072 1.00 96.50 199 GLU A CA 1
ATOM 1592 C C . GLU A 1 199 ? -1.209 6.644 26.306 1.00 96.50 199 GLU A C 1
ATOM 1594 O O . GLU A 1 199 ? -2.099 5.872 26.649 1.00 96.50 199 GLU A O 1
ATOM 1599 N N . LYS A 1 200 ? -1.011 7.796 26.960 1.00 96.50 200 LYS A N 1
ATOM 1600 C CA . LYS A 1 200 ? -1.727 8.140 28.204 1.00 96.50 200 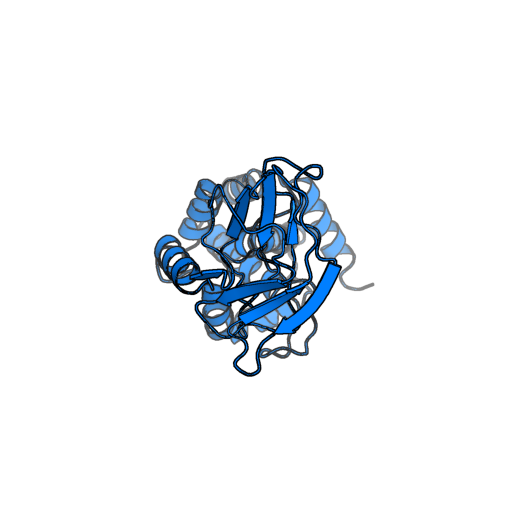LYS A CA 1
ATOM 1601 C C . LYS A 1 200 ? -3.248 8.201 28.038 1.00 96.50 200 LYS A C 1
ATOM 1603 O O . LYS A 1 200 ? -3.973 7.961 29.002 1.00 96.50 200 LYS A O 1
ATOM 1608 N N . ASN A 1 201 ? -3.726 8.484 26.832 1.00 97.31 201 ASN A N 1
ATOM 1609 C CA . ASN A 1 201 ? -5.150 8.584 26.517 1.00 97.31 201 ASN A CA 1
ATOM 1610 C C . ASN A 1 201 ? -5.636 7.407 25.661 1.00 97.31 201 ASN A C 1
ATOM 1612 O O . ASN A 1 201 ? -6.723 7.474 25.097 1.00 97.31 201 ASN A O 1
ATOM 1616 N N . VAL A 1 202 ? -4.856 6.332 25.529 1.00 97.62 202 VAL A N 1
ATOM 1617 C CA . VAL A 1 202 ? -5.246 5.199 24.685 1.00 97.62 202 VAL A CA 1
ATOM 1618 C C . VAL A 1 202 ? -6.524 4.530 25.200 1.00 97.62 202 VAL A C 1
ATOM 1620 O O . VAL A 1 202 ? -6.658 4.236 26.390 1.00 97.62 202 VAL A O 1
ATOM 1623 N N . LEU A 1 203 ? -7.465 4.244 24.299 1.00 97.69 203 LEU A N 1
ATOM 1624 C CA . LEU A 1 203 ? -8.586 3.357 24.590 1.00 97.69 203 LEU A CA 1
ATOM 1625 C C . LEU A 1 203 ? -8.107 1.905 24.513 1.00 97.69 203 LEU A C 1
ATOM 1627 O O . LEU A 1 203 ? -8.103 1.282 23.450 1.00 97.69 203 LEU A O 1
ATOM 1631 N N . MET A 1 204 ? -7.683 1.363 25.651 1.00 96.50 204 MET A N 1
ATOM 1632 C CA . MET A 1 204 ? -7.115 0.020 25.699 1.00 96.50 204 MET A CA 1
ATOM 1633 C C . MET A 1 204 ? -8.174 -1.060 25.441 1.00 96.50 204 MET A C 1
ATOM 1635 O O . MET A 1 204 ? -9.152 -1.184 26.186 1.00 96.50 204 MET A O 1
ATOM 1639 N N . VAL A 1 205 ? -7.922 -1.898 24.434 1.00 97.50 205 VAL A N 1
ATOM 1640 C CA . VAL A 1 205 ? -8.700 -3.115 24.169 1.00 97.50 205 VAL A CA 1
ATOM 1641 C C . VAL A 1 205 ? -8.478 -4.104 25.312 1.00 97.50 205 VAL A C 1
ATOM 1643 O O . VAL A 1 205 ? -7.369 -4.600 25.492 1.00 97.50 205 VAL A O 1
ATOM 1646 N N . GLN A 1 206 ? -9.528 -4.415 26.072 1.00 97.94 206 GLN A N 1
ATOM 1647 C CA . GLN A 1 206 ? -9.458 -5.392 27.166 1.00 97.94 206 GLN A CA 1
ATOM 1648 C C . GLN A 1 206 ? -9.573 -6.820 26.637 1.00 97.94 206 GLN A C 1
ATOM 1650 O O . GLN A 1 206 ? -8.828 -7.713 27.034 1.00 97.94 206 GLN A O 1
ATOM 1655 N N . LYS A 1 207 ? -10.516 -7.034 25.716 1.00 98.25 207 LYS A N 1
ATOM 1656 C CA . LYS A 1 207 ? -10.784 -8.340 25.119 1.00 98.25 207 LYS A CA 1
ATOM 1657 C C . LYS A 1 207 ? -11.424 -8.177 23.752 1.00 98.25 207 LYS A C 1
ATOM 1659 O O . LYS A 1 207 ? -12.336 -7.377 23.570 1.00 98.25 207 LYS A O 1
ATOM 1664 N N . VAL A 1 208 ? -10.973 -8.967 22.784 1.00 98.12 208 VAL A N 1
ATOM 1665 C CA . VAL A 1 208 ? -11.601 -9.019 21.460 1.00 98.12 208 VAL A CA 1
ATOM 1666 C C . VAL A 1 208 ? -12.839 -9.910 21.532 1.00 98.12 208 VAL A C 1
ATOM 1668 O O . VAL A 1 208 ? -12.730 -11.074 21.915 1.00 98.12 208 VAL A O 1
ATOM 1671 N N . ILE A 1 209 ? -13.996 -9.372 21.139 1.00 98.25 209 ILE A N 1
ATOM 1672 C CA . ILE A 1 209 ? -15.216 -10.164 20.926 1.00 98.25 209 ILE A CA 1
ATOM 1673 C C . ILE A 1 209 ? -15.181 -10.734 19.505 1.00 98.25 209 ILE A C 1
ATOM 1675 O O . ILE A 1 209 ? -15.359 -11.933 19.318 1.00 98.25 209 ILE A O 1
ATOM 1679 N N . GLY A 1 210 ? -14.858 -9.896 18.516 1.00 97.88 210 GLY A N 1
ATOM 1680 C CA . GLY A 1 210 ? -14.641 -10.312 17.132 1.00 97.88 210 GLY A CA 1
ATOM 1681 C C . GLY A 1 210 ? -15.561 -9.616 16.138 1.00 97.88 210 GLY A C 1
ATOM 1682 O O . GLY A 1 210 ? -16.211 -8.620 16.454 1.00 97.88 210 GLY A O 1
ATOM 1683 N N . PHE A 1 211 ? -15.561 -10.130 14.911 1.00 98.62 211 PHE A N 1
ATOM 1684 C CA . PHE A 1 211 ? -16.409 -9.623 13.839 1.00 98.62 211 PHE A CA 1
ATOM 1685 C C . PHE A 1 211 ? -17.811 -10.230 13.901 1.00 98.62 211 PHE A C 1
ATOM 1687 O O . PHE A 1 211 ? -17.982 -11.382 14.304 1.00 98.62 211 PHE A O 1
ATOM 1694 N N . SER A 1 212 ? -18.804 -9.467 13.452 1.00 98.50 212 SER A N 1
ATOM 1695 C CA . SER A 1 212 ? -20.141 -9.980 13.154 1.00 98.50 212 SER A CA 1
ATOM 1696 C C . SER A 1 212 ? -20.112 -11.046 12.051 1.00 98.50 212 SER A C 1
ATOM 1698 O O . SER A 1 212 ? -19.175 -11.122 11.255 1.00 98.50 212 SER A O 1
ATOM 1700 N N . ALA A 1 213 ? -21.178 -11.847 11.957 1.00 98.12 213 ALA A N 1
ATOM 1701 C CA . ALA A 1 213 ? -21.310 -12.873 10.919 1.00 98.12 213 ALA A CA 1
ATOM 1702 C C . ALA A 1 213 ? -21.278 -12.295 9.488 1.00 98.12 213 ALA A C 1
ATOM 1704 O O . ALA A 1 213 ? -20.699 -12.904 8.591 1.00 98.12 213 ALA A O 1
ATOM 1705 N N . ASP A 1 214 ? -21.849 -11.103 9.281 1.00 98.25 214 ASP A N 1
ATOM 1706 C CA . ASP A 1 214 ? -21.804 -10.373 8.005 1.00 98.25 214 ASP A CA 1
ATOM 1707 C C . ASP A 1 214 ? -20.496 -9.589 7.790 1.00 98.25 214 ASP A C 1
ATOM 1709 O O . ASP A 1 214 ? -20.315 -8.957 6.748 1.00 98.25 214 ASP A O 1
ATOM 1713 N N . LYS A 1 215 ? -19.577 -9.641 8.766 1.00 98.62 215 LYS A N 1
ATOM 1714 C CA . LYS A 1 215 ? -18.255 -9.000 8.774 1.00 98.62 215 LYS A CA 1
ATOM 1715 C C . LYS A 1 215 ? -18.292 -7.474 8.661 1.00 98.62 215 LYS A C 1
ATOM 1717 O O . LYS A 1 215 ? -17.265 -6.864 8.363 1.00 98.62 215 LYS A O 1
ATOM 1722 N N . LYS A 1 216 ? -19.450 -6.848 8.882 1.00 98.62 216 LYS A N 1
ATOM 1723 C CA . LYS A 1 216 ? -19.633 -5.391 8.807 1.00 98.62 216 LYS A CA 1
ATOM 1724 C C . LYS A 1 216 ? -19.522 -4.690 10.153 1.00 98.62 216 LYS A C 1
ATOM 1726 O O . LYS A 1 216 ? -19.600 -3.464 10.198 1.00 98.62 216 LYS A O 1
ATOM 1731 N N . SER A 1 217 ? -19.298 -5.420 11.239 1.00 98.69 217 SER A N 1
ATOM 1732 C CA . SER A 1 217 ? -18.906 -4.814 12.504 1.00 98.69 217 SER A CA 1
ATOM 1733 C C . SER A 1 217 ? -17.814 -5.588 13.225 1.00 98.69 217 SER A C 1
ATOM 1735 O O . SER A 1 217 ? -17.624 -6.782 12.995 1.00 98.69 217 SER A O 1
ATOM 1737 N N . PHE A 1 218 ? -17.077 -4.885 14.083 1.00 98.75 218 PHE A N 1
ATOM 1738 C CA . PHE A 1 218 ? -16.064 -5.449 14.972 1.00 98.75 218 PHE A CA 1
ATOM 1739 C C . PHE A 1 218 ? -16.284 -4.939 16.391 1.00 98.75 218 PHE A C 1
ATOM 1741 O O . PHE A 1 218 ? -16.301 -3.726 16.613 1.00 98.75 218 PHE A O 1
ATOM 1748 N N . SER A 1 219 ? -16.416 -5.864 17.341 1.00 98.75 219 SER A N 1
ATOM 1749 C CA . SER A 1 219 ? -16.664 -5.551 18.747 1.00 98.75 219 SER A CA 1
ATOM 1750 C C . SER A 1 219 ? -15.496 -5.955 19.642 1.00 98.75 219 SER A C 1
ATOM 1752 O O . SER A 1 219 ? -14.843 -6.990 19.445 1.00 98.75 219 SER A O 1
ATOM 1754 N N . TYR A 1 220 ? -15.257 -5.148 20.668 1.00 98.75 220 TYR A N 1
ATOM 1755 C CA . TYR A 1 220 ? -14.262 -5.408 21.700 1.00 98.75 220 TYR A CA 1
ATOM 1756 C C . TYR A 1 220 ? -14.658 -4.764 23.028 1.00 98.75 220 TYR A C 1
ATOM 1758 O O . TYR A 1 220 ? -15.361 -3.755 23.069 1.00 98.75 220 TYR A O 1
ATOM 1766 N N . GLU A 1 221 ? -14.210 -5.372 24.119 1.00 98.75 221 GLU A N 1
ATOM 1767 C CA . GLU A 1 221 ? -14.435 -4.876 25.471 1.00 98.75 221 GLU A CA 1
ATOM 1768 C C . GLU A 1 221 ? -13.430 -3.770 25.811 1.00 98.75 221 GLU A C 1
ATOM 1770 O O . GLU A 1 221 ? -12.252 -3.828 25.437 1.00 98.75 221 GLU A O 1
ATOM 1775 N N . ILE A 1 222 ? -13.907 -2.774 26.549 1.00 98.44 222 ILE A N 1
ATOM 1776 C CA . ILE A 1 222 ? -13.158 -1.612 27.026 1.00 98.44 222 ILE A CA 1
ATOM 1777 C C . ILE A 1 222 ? -13.408 -1.402 28.520 1.00 98.44 222 ILE A C 1
ATOM 1779 O O . ILE A 1 222 ? -14.387 -1.891 29.087 1.00 98.44 222 ILE A O 1
ATOM 1783 N N . LYS A 1 223 ? -12.526 -0.631 29.154 1.00 97.94 223 LYS A N 1
ATOM 1784 C CA . LYS A 1 223 ? -12.724 -0.112 30.506 1.00 97.94 223 LYS A CA 1
ATOM 1785 C C . LYS A 1 223 ? -12.554 1.398 30.470 1.00 97.94 223 LYS A C 1
ATOM 1787 O O . LYS A 1 223 ? -11.562 1.882 29.933 1.00 97.94 223 LYS A O 1
ATOM 1792 N N . LEU A 1 224 ? -13.523 2.109 31.034 1.00 98.12 224 LEU A N 1
ATOM 1793 C CA . LEU A 1 224 ? -13.539 3.563 31.082 1.00 98.12 224 LEU A CA 1
ATOM 1794 C C . LEU A 1 224 ? -13.292 4.064 32.509 1.00 98.12 224 LEU A C 1
ATOM 1796 O O . LEU A 1 224 ? -13.529 3.355 33.487 1.00 98.12 224 LEU A O 1
ATOM 1800 N N . GLU A 1 225 ? -12.815 5.301 32.599 1.00 97.69 225 GLU A N 1
ATOM 1801 C CA . GLU A 1 225 ? -12.575 6.042 33.842 1.00 97.69 225 GLU A CA 1
ATOM 1802 C C . GLU A 1 225 ? -13.301 7.383 33.736 1.00 97.69 225 GLU A C 1
ATOM 1804 O O . GLU A 1 225 ? -13.384 7.895 32.618 1.00 97.69 225 GLU A O 1
ATOM 1809 N N . PRO A 1 226 ? -13.850 7.920 34.838 1.00 97.50 226 PRO A N 1
ATOM 1810 C CA . PRO A 1 226 ? -14.636 9.148 34.812 1.00 97.50 226 PRO A CA 1
ATOM 1811 C C . PRO A 1 226 ? -13.791 10.354 34.395 1.00 97.50 226 PRO A C 1
ATOM 1813 O O . PRO A 1 226 ? -12.587 10.407 34.654 1.00 97.50 226 PRO A O 1
ATOM 1816 N N . ASN A 1 227 ? -14.435 11.330 33.748 1.00 96.75 227 ASN A N 1
ATOM 1817 C CA . ASN A 1 227 ? -13.831 12.582 33.277 1.00 96.75 227 ASN A CA 1
ATOM 1818 C C . ASN A 1 227 ? -12.511 12.408 32.484 1.00 96.75 227 ASN A C 1
ATOM 1820 O O . ASN A 1 227 ? -11.620 13.261 32.536 1.00 96.75 227 ASN A O 1
ATOM 1824 N N . ARG A 1 228 ? -12.364 11.312 31.731 1.00 97.56 228 ARG A N 1
ATOM 1825 C CA . ARG A 1 228 ? -11.154 10.999 30.964 1.00 97.56 228 ARG A CA 1
ATOM 1826 C C . ARG A 1 228 ? -11.374 11.180 29.467 1.00 97.56 228 ARG A C 1
ATOM 1828 O O . ARG A 1 228 ? -12.425 10.854 28.919 1.00 97.56 228 ARG A O 1
ATOM 1835 N N . HIS A 1 229 ? -10.353 11.717 28.804 1.00 98.25 229 HIS A N 1
ATOM 1836 C CA . HIS A 1 229 ? -10.284 11.851 27.351 1.00 98.25 229 HIS A CA 1
ATOM 1837 C C . HIS A 1 229 ? -9.578 10.629 26.762 1.00 98.25 229 HIS A C 1
ATOM 1839 O O . HIS A 1 229 ? -8.463 10.304 27.169 1.00 98.25 229 HIS A O 1
ATOM 1845 N N . TYR A 1 230 ? -10.229 9.963 25.812 1.00 98.50 230 TYR A N 1
ATOM 1846 C CA . TYR A 1 230 ? -9.711 8.788 25.125 1.00 98.50 230 TYR A CA 1
ATOM 1847 C C . TYR A 1 230 ? -9.479 9.057 23.638 1.00 98.50 230 TYR A C 1
ATOM 1849 O O . TYR A 1 230 ? -10.315 9.673 22.971 1.00 98.50 230 TYR A O 1
ATOM 1857 N N . GLN A 1 231 ? -8.366 8.536 23.115 1.00 98.25 231 GLN A N 1
ATOM 1858 C CA . GLN A 1 231 ? -8.038 8.498 21.696 1.00 98.25 231 GLN A CA 1
ATOM 1859 C C . GLN A 1 231 ? -7.371 7.184 21.275 1.00 98.25 231 GLN A C 1
ATOM 1861 O O . GLN A 1 231 ? -6.395 6.747 21.882 1.00 98.25 231 GLN A O 1
ATOM 1866 N N . SER A 1 232 ? -7.823 6.605 20.164 1.00 98.25 232 SER A N 1
ATOM 1867 C CA . SER A 1 232 ? -7.147 5.485 19.493 1.00 98.25 232 SER A CA 1
ATOM 1868 C C . SER A 1 232 ? -7.420 5.506 17.997 1.00 98.25 232 SER A C 1
ATOM 1870 O O . SER A 1 232 ? -8.528 5.827 17.567 1.00 98.25 232 SER A O 1
ATOM 1872 N N . VAL A 1 233 ? -6.428 5.131 17.195 1.00 98.62 233 VAL A N 1
ATOM 1873 C CA . VAL A 1 233 ? -6.584 5.013 15.743 1.00 98.62 233 VAL A CA 1
ATOM 1874 C C . VAL A 1 233 ? -6.959 3.580 15.394 1.00 98.62 233 VAL A C 1
ATOM 1876 O O . VAL A 1 233 ? -6.239 2.641 15.723 1.00 98.62 233 VAL A O 1
ATOM 1879 N N . VAL A 1 234 ? -8.069 3.408 14.683 1.00 98.50 234 VAL A N 1
ATOM 1880 C CA . VAL A 1 234 ? -8.381 2.191 13.930 1.00 98.50 234 VAL A CA 1
ATOM 1881 C C . VAL A 1 234 ? -7.562 2.257 12.647 1.00 98.50 234 VAL A C 1
ATOM 1883 O O . VAL A 1 234 ? -7.811 3.099 11.785 1.00 98.50 234 VAL A O 1
ATOM 1886 N N . THR A 1 235 ? -6.523 1.434 12.555 1.00 97.25 235 THR A N 1
ATOM 1887 C CA . THR A 1 235 ? -5.470 1.608 11.542 1.00 97.25 235 THR A CA 1
ATOM 1888 C C . THR A 1 235 ? -5.791 0.924 10.216 1.00 97.25 235 THR A C 1
ATOM 1890 O O . THR A 1 235 ? -6.664 0.060 10.120 1.00 97.25 235 THR A O 1
ATOM 1893 N N . GLU A 1 236 ? -4.970 1.218 9.210 1.00 95.19 236 GLU A N 1
ATOM 1894 C CA . GLU A 1 236 ? -4.951 0.557 7.898 1.00 95.19 236 GLU A CA 1
ATOM 1895 C C . GLU A 1 236 ? -4.617 -0.949 7.945 1.00 95.19 236 GLU A C 1
ATOM 1897 O O . GLU A 1 236 ? -4.663 -1.637 6.923 1.00 95.19 236 GLU A O 1
ATOM 1902 N N . ARG A 1 237 ? -4.291 -1.500 9.128 1.00 94.75 237 ARG A N 1
ATOM 1903 C CA . ARG A 1 237 ? -4.202 -2.956 9.327 1.00 94.75 237 ARG A CA 1
ATOM 1904 C C . ARG A 1 237 ? -5.564 -3.636 9.213 1.00 94.75 237 ARG A C 1
ATOM 1906 O O . ARG A 1 237 ? -5.604 -4.823 8.900 1.00 94.75 237 ARG A O 1
ATOM 1913 N N . PHE A 1 238 ? -6.658 -2.914 9.456 1.00 96.94 238 PHE A N 1
ATOM 1914 C CA . PHE A 1 238 ? -7.985 -3.365 9.046 1.00 96.94 238 PHE A CA 1
ATOM 1915 C C . PHE A 1 238 ? -8.093 -3.332 7.523 1.00 96.94 238 PHE A C 1
ATOM 1917 O O . PHE A 1 238 ? -7.693 -2.362 6.880 1.00 96.94 238 PHE A O 1
ATOM 1924 N N . ARG A 1 239 ? -8.650 -4.395 6.941 1.00 95.56 239 ARG A N 1
ATOM 1925 C CA . ARG A 1 239 ? -8.765 -4.565 5.486 1.00 95.56 239 ARG A CA 1
ATOM 1926 C C . ARG A 1 239 ? -10.134 -5.109 5.119 1.00 95.56 239 ARG A C 1
ATOM 1928 O O . ARG A 1 239 ? -10.707 -5.863 5.904 1.00 95.56 239 ARG A O 1
ATOM 1935 N N . ASN A 1 240 ? -10.637 -4.781 3.932 1.00 95.31 240 ASN A N 1
ATOM 1936 C CA . ASN A 1 240 ? -11.776 -5.516 3.377 1.00 95.31 240 ASN A CA 1
ATOM 1937 C C . ASN A 1 240 ? -11.352 -6.921 2.907 1.00 95.31 240 ASN A C 1
ATOM 1939 O O . ASN A 1 240 ? -10.175 -7.289 2.959 1.00 95.31 240 ASN A O 1
ATOM 1943 N N . GLU A 1 241 ? -12.307 -7.717 2.434 1.00 93.12 241 GLU A N 1
ATOM 1944 C CA . GLU A 1 241 ? -12.039 -9.072 1.926 1.00 93.12 241 GLU A CA 1
ATOM 1945 C C . GLU A 1 241 ? -11.114 -9.100 0.699 1.00 93.12 241 GLU A C 1
ATOM 1947 O O . GLU A 1 241 ? -10.411 -10.085 0.487 1.00 93.12 241 GLU A O 1
ATOM 1952 N N . ALA A 1 242 ? -11.053 -8.005 -0.063 1.00 89.06 242 ALA A N 1
ATOM 1953 C CA . ALA A 1 242 ? -10.119 -7.832 -1.174 1.00 89.06 242 ALA A CA 1
ATOM 1954 C C . ALA A 1 242 ? -8.712 -7.378 -0.728 1.00 89.06 242 ALA A C 1
ATOM 1956 O O . ALA A 1 242 ? -7.844 -7.167 -1.569 1.00 89.06 242 ALA A O 1
ATOM 1957 N N . GLY A 1 243 ? -8.466 -7.208 0.577 1.00 89.50 243 GLY A N 1
ATOM 1958 C CA . GLY A 1 243 ? -7.173 -6.780 1.122 1.00 89.50 243 GLY A CA 1
ATOM 1959 C C . GLY A 1 243 ? -6.930 -5.264 1.110 1.00 89.50 243 GLY A C 1
ATOM 1960 O O . GLY A 1 243 ? -5.875 -4.816 1.573 1.00 89.50 243 GLY A O 1
ATOM 1961 N N . ILE A 1 244 ? -7.901 -4.467 0.652 1.00 92.88 244 ILE A N 1
ATOM 1962 C CA . ILE A 1 244 ? -7.806 -3.004 0.571 1.00 92.88 244 ILE A CA 1
ATOM 1963 C C . ILE A 1 244 ? -7.843 -2.415 1.992 1.00 92.88 244 ILE A C 1
ATOM 1965 O O . ILE A 1 244 ? -8.762 -2.739 2.756 1.00 92.88 244 ILE A O 1
ATOM 1969 N N . PRO A 1 245 ? -6.860 -1.574 2.371 1.00 95.38 245 PRO A N 1
ATOM 1970 C CA . PRO A 1 245 ? -6.757 -1.020 3.717 1.00 95.38 245 PRO A CA 1
ATOM 1971 C C . PRO A 1 245 ? -7.865 -0.011 4.026 1.00 95.38 245 PRO A C 1
ATOM 1973 O O . PRO A 1 245 ? -8.194 0.853 3.210 1.00 95.38 245 PRO A O 1
ATOM 1976 N N . LEU A 1 246 ? -8.384 -0.087 5.252 1.00 97.56 246 LEU A N 1
ATOM 1977 C CA . LEU A 1 246 ? -9.305 0.882 5.849 1.00 97.56 246 LEU A CA 1
ATOM 1978 C C . LEU A 1 246 ? -8.752 2.308 5.751 1.00 97.56 246 LEU A C 1
ATOM 1980 O O . LEU A 1 246 ? -7.549 2.518 5.912 1.00 97.56 246 LEU A O 1
ATOM 1984 N N . LYS A 1 247 ? -9.621 3.298 5.526 1.00 97.38 247 LYS A N 1
ATOM 1985 C CA . LYS A 1 247 ? -9.302 4.697 5.840 1.00 97.38 247 LYS A CA 1
ATOM 1986 C C . LYS A 1 247 ? -9.159 4.830 7.348 1.00 97.38 247 LYS A C 1
ATOM 1988 O O . LYS A 1 247 ? -10.136 4.638 8.071 1.00 97.38 247 LYS A O 1
ATOM 1993 N N . ALA A 1 248 ? -7.938 5.104 7.807 1.00 97.25 248 ALA A N 1
ATOM 1994 C CA . ALA A 1 248 ? -7.647 5.181 9.231 1.00 97.25 248 ALA A CA 1
ATOM 1995 C C . ALA A 1 248 ? -8.648 6.106 9.938 1.00 97.25 248 ALA A C 1
ATOM 1997 O O . ALA A 1 248 ? -8.958 7.195 9.453 1.00 97.25 248 ALA A O 1
ATOM 1998 N N . TYR A 1 249 ? -9.170 5.651 11.071 1.00 98.56 249 TYR A N 1
ATOM 1999 C CA . TYR A 1 249 ? -10.256 6.326 11.772 1.00 98.56 249 TYR A CA 1
ATOM 2000 C C . TYR A 1 249 ? -9.850 6.616 13.210 1.00 98.56 249 TYR A C 1
ATOM 2002 O O . TYR A 1 249 ? -9.496 5.704 13.956 1.00 98.56 249 TYR A O 1
ATOM 2010 N N . LEU A 1 250 ? -9.904 7.886 13.607 1.00 98.69 250 LEU A N 1
ATOM 2011 C CA . LEU A 1 250 ? -9.609 8.299 14.973 1.00 98.69 250 LEU A CA 1
ATOM 2012 C C . LEU A 1 250 ? -10.870 8.182 15.834 1.00 98.69 250 LEU A C 1
ATOM 2014 O O . LEU A 1 250 ? -11.812 8.959 15.683 1.00 98.69 250 LEU A O 1
ATOM 2018 N N . ILE A 1 251 ? -10.856 7.244 16.776 1.00 98.62 251 ILE A N 1
ATOM 2019 C CA . ILE A 1 251 ? -11.778 7.250 17.910 1.00 98.62 251 ILE A CA 1
ATOM 2020 C C . ILE A 1 251 ? -11.291 8.339 18.860 1.00 98.62 251 ILE A C 1
ATOM 2022 O O . ILE A 1 251 ? -10.125 8.329 19.250 1.00 98.62 251 ILE A O 1
ATOM 2026 N N . ASN A 1 252 ? -12.163 9.272 19.217 1.00 98.56 252 ASN A N 1
ATOM 2027 C CA . ASN A 1 252 ? -11.859 10.412 20.072 1.00 98.56 252 ASN A CA 1
ATOM 2028 C C . ASN A 1 252 ? -13.106 10.760 20.882 1.00 98.56 252 ASN A C 1
ATOM 2030 O O . ASN A 1 252 ? -14.116 11.104 20.288 1.00 98.56 252 ASN A O 1
ATOM 2034 N N . PHE A 1 253 ? -13.079 10.675 22.208 1.00 98.62 253 PHE A N 1
ATOM 2035 C CA . PHE A 1 253 ? -14.233 11.054 23.036 1.00 98.62 253 PHE A CA 1
ATOM 2036 C C . PHE A 1 253 ? -13.826 11.321 24.481 1.00 98.62 253 PHE A C 1
ATOM 2038 O O . PHE A 1 253 ? -12.764 10.888 24.930 1.00 98.62 253 PHE A O 1
ATOM 2045 N N . LYS A 1 254 ? -14.696 11.990 25.232 1.00 98.44 254 LYS A N 1
ATOM 2046 C CA . LYS A 1 254 ? -14.553 12.189 26.673 1.00 98.44 254 LYS A CA 1
ATOM 2047 C C . LYS A 1 254 ? -15.686 11.491 27.421 1.00 98.44 254 LYS A C 1
ATOM 2049 O O . LYS A 1 254 ? -16.821 11.449 26.945 1.00 98.44 254 LYS A O 1
ATOM 2054 N N . THR A 1 255 ? -15.374 10.900 28.566 1.00 98.00 255 THR A N 1
ATOM 2055 C CA . THR A 1 255 ? -16.371 10.269 29.434 1.00 98.00 255 THR A CA 1
ATOM 2056 C C . THR A 1 255 ? -17.069 11.291 30.321 1.00 98.00 255 THR A C 1
ATOM 2058 O O . THR A 1 255 ? -16.494 12.326 30.665 1.00 98.00 255 THR A O 1
ATOM 2061 N N . ALA A 1 256 ? -18.281 10.940 30.740 1.00 95.50 256 ALA A N 1
ATOM 2062 C CA . ALA A 1 256 ? -18.993 11.612 31.817 1.00 95.50 256 ALA A CA 1
ATOM 2063 C C . ALA A 1 256 ? -18.188 11.617 33.131 1.00 95.50 256 ALA A C 1
ATOM 2065 O O . ALA A 1 256 ? -17.227 10.848 33.287 1.00 95.50 256 ALA A O 1
ATOM 2066 N N . GLU A 1 257 ? -18.595 12.494 34.048 1.00 87.38 257 GLU A N 1
ATOM 2067 C CA . GLU A 1 257 ? -18.155 12.488 35.451 1.00 87.38 257 GLU A CA 1
ATOM 2068 C C . GLU A 1 257 ? -18.565 11.208 36.193 1.00 87.38 257 GLU A C 1
ATOM 2070 O O . GLU A 1 257 ? -19.614 10.610 35.849 1.00 87.38 257 GLU A O 1
#

pLDDT: mean 96.71, std 3.78, range [55.59, 98.88]

Secondary structure (DSSP, 8-state):
-TTHHHHHHHHHHHTTSS-S--SSHHHHHHHHHHHHHHHHHHHTS----HHHHHHHHHHHHHHHHHTTTTTSS--TTTSS--S-STTS-S-HHHHHHHHHHHHHHHH-S-HHHHHHHHHH--TTSHHHHHHHHHHHT-SSS-HHHHHHHHHHHS--EEEESSS-TT-S-B-TT--EEEEEESS-B-TT---EEE-TT-GGGB----EEEEE-TTSSEEEEE----TT-EEEEEE-TT-BBTT-PBP--EEEEEEB--

Foldseek 3Di:
DPCPQLVVQLVVLCVLAPHCDEQWLLLNLLNLLLSQQVSCVVVVHHRPQVLQVLCVVVVVVLVVVCLQGRRPSDCAQADPYALPHPSSDHNNSNNLNNLLLVLLCVPDPDNVVSNVLSSHQPSHPPVSVQVSSVSSCSDPDRSVVSVVVLVVPAKEQPAWDQDGFAEAAREQPDFKTKTFIPAAWDQVFWDKDFDPVPDVQEFDFPAWPTADPRNGMTMTTTHGDAFGKHWMKGWQSIAHPVRRGHPIDIRTYTHHD

Sequence (257 aa):
MDGLIFTNVHEYVHTQQKTTIGNTLLTQVVLEGVAELLAEKALKVSSPNPQIAFGKVKDAKIKAAFEREMFSSSMANWLYNSPNNEFKMRDLGYYVGYAICEKYYAQAKDKKLAVKEMIELDYNKEEDLLAFIEKSKYFAKPLAVYKEAFEKSRPEVIGIKEFENNSQNVNINTKTVTLYFSQPMNVNARGFDYGPTGEKNVLMVQKVIGFSADKKSFSYEIKLEPNRHYQSVVTERFRNEAGIPLKAYLINFKTAE

Radius of gyration: 22.39 Å; chains: 1; bounding box: 50×34×61 Å